Protein AF-A0A7J2U8N3-F1 (afdb_monomer)

Nearest PDB structures (foldseek):
  7kdx-assembly1_A  TM=7.88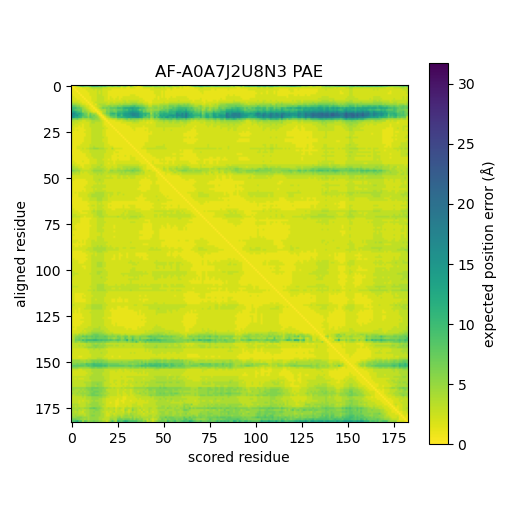9E-01  e=1.617E-10  Streptomyces tokunonensis
  7kdy-assembly1_A  TM=8.343E-01  e=7.606E-10  Streptomyces tokunonensis
  7kdx-assembly2_B  TM=8.092E-01  e=5.876E-10  Streptomyces tokunonensis
  4lda-assembly7_G  TM=7.563E-01  e=1.825E-04  Pseudomonas aeruginosa PAO1
  4lda-assembly8_H  TM=6.826E-01  e=5.831E-04  Pseudomonas aeruginosa PAO1

Foldseek 3Di:
DEEEEEEFAFPPPDDQDDDDPQLVQLLQQLLVVVPYHYAYHYCSLPPDDLVVLLVVCLVRLGQEYEYEDDPRCLVRSLVSLVSNCVSRVNHQYEYEYDPCLVVVVVSCVVRVSHFKYAHDRPSVLVNVVVVCSVVVNCVCVQVRARMWGDDPNDIDHHHHDDDDPDPVPTDDGNCVNDPVVRD

Sequence (183 aa):
MHVTLVNPPYPSGAPKSTYVPMGISYLTSYLESHGFDVDVIDFQALPFNEEYYIKRLTEKAPSIIGVTSTTLTYWPALRLVKIAKKTCPESLVVMGGPHVTVVDKEALTECPELDVVVRGEGEQTLLELAKLKAASSLGSLHEVPGITFKSDGEIIRNKDRPFIQNLDTLPFPAFDHLPLERY

Mean predicted aligned error: 2.96 Å

Radius of gyration: 15.21 Å; Cα contacts (8 Å, |Δi|>4): 334; chains: 1; bounding box: 42×38×38 Å

Solvent-accessible surface area (backbone atoms only — not comparable to full-atom values): 10155 Å² total; per-residue (Å²): 106,36,34,38,37,33,42,43,30,71,51,90,91,56,89,86,75,54,66,79,61,58,70,58,22,36,40,44,27,45,37,40,79,71,72,37,48,70,50,61,46,49,25,62,70,36,82,80,49,69,69,59,51,51,48,52,47,62,77,61,60,35,52,30,40,39,34,42,22,41,78,78,20,39,68,49,27,55,52,49,38,48,53,46,35,72,70,39,70,85,29,49,33,33,39,26,35,73,36,42,44,75,42,36,70,56,52,47,66,79,31,79,56,44,45,34,30,39,30,74,75,50,54,70,44,50,46,50,53,49,52,27,60,75,67,74,43,63,89,52,57,86,73,44,47,17,33,30,35,66,54,99,93,41,82,47,71,43,58,76,55,81,78,82,86,60,69,86,78,55,59,71,58,38,57,91,64,47,75,68,92,59,85

Secondary structure (DSSP, 8-state):
-EEEEEEPPPPTTSPP-----HHHHHHHHHHHTTT-EEEEEETTTS---HHHHHHHHHHH--SEEEEE--GGGHHHHHHHHHHHHHH-TTSEEEEESHHHHHSHHHHHHH-TT--EEE-S--HHHHHHHHHHHHTT-GGGGGG-TTEEEEETTEEEEPPPPPP-S-GGGSPPP-GGGS-GGG-

pLDDT: mean 95.74, std 4.75, range [71.44, 98.94]

Structure (mmCIF, N/CA/C/O backbone):
data_AF-A0A7J2U8N3-F1
#
_entry.id   AF-A0A7J2U8N3-F1
#
loop_
_atom_site.group_PDB
_atom_site.id
_atom_site.type_symbol
_atom_site.label_atom_id
_atom_site.label_alt_id
_atom_site.label_comp_id
_atom_site.label_asym_id
_atom_site.label_entity_id
_atom_site.label_seq_id
_atom_site.pdbx_PDB_ins_code
_atom_site.Cartn_x
_atom_site.Cartn_y
_atom_site.Cartn_z
_atom_site.occupancy
_atom_site.B_iso_or_equiv
_atom_site.auth_seq_id
_atom_site.auth_comp_id
_atom_site.auth_asym_id
_atom_site.auth_atom_id
_atom_site.pdbx_PDB_model_num
ATOM 1 N N . MET A 1 1 ? -14.430 1.490 -7.969 1.00 90.38 1 MET A N 1
ATOM 2 C CA . MET A 1 1 ? -13.457 2.233 -7.137 1.00 90.38 1 MET A CA 1
ATOM 3 C C . MET A 1 1 ? -12.073 1.834 -7.610 1.00 90.38 1 MET A C 1
ATOM 5 O O . MET A 1 1 ? -11.898 0.650 -7.870 1.00 90.38 1 MET A O 1
ATOM 9 N N . HIS A 1 2 ? -11.150 2.783 -7.766 1.00 98.00 2 HIS A N 1
ATOM 10 C CA . HIS A 1 2 ? -9.821 2.514 -8.320 1.00 98.00 2 HIS A CA 1
ATOM 11 C C . HIS A 1 2 ? -8.755 2.423 -7.214 1.00 98.00 2 HIS A C 1
ATOM 13 O O . HIS A 1 2 ? -8.789 3.219 -6.267 1.00 98.00 2 HIS A O 1
ATOM 19 N N . VAL A 1 3 ? -7.834 1.466 -7.331 1.00 98.69 3 VAL A N 1
ATOM 20 C CA . VAL A 1 3 ? -6.701 1.240 -6.421 1.00 98.69 3 VAL A CA 1
ATOM 21 C C . VAL A 1 3 ? -5.401 1.268 -7.221 1.00 98.69 3 VAL A C 1
ATOM 23 O O . VAL A 1 3 ? -5.262 0.529 -8.186 1.00 98.69 3 VAL A O 1
ATOM 26 N N . THR A 1 4 ? -4.425 2.062 -6.787 1.00 98.81 4 THR A N 1
ATOM 27 C CA . THR A 1 4 ? -3.082 2.063 -7.387 1.00 98.81 4 THR A CA 1
ATOM 28 C C . THR A 1 4 ? -2.095 1.413 -6.426 1.00 98.81 4 THR A C 1
ATOM 30 O O . THR A 1 4 ? -1.949 1.869 -5.290 1.00 98.81 4 THR A O 1
ATOM 33 N N . LEU A 1 5 ? -1.401 0.362 -6.866 1.00 98.75 5 LEU A N 1
ATOM 34 C CA . LEU A 1 5 ? -0.344 -0.308 -6.104 1.00 98.75 5 LEU A CA 1
ATOM 35 C C . LEU A 1 5 ? 1.036 0.057 -6.650 1.00 98.75 5 LEU A C 1
ATOM 37 O O . LEU A 1 5 ? 1.256 0.080 -7.857 1.00 98.75 5 LEU A O 1
ATOM 41 N N . VAL A 1 6 ? 1.987 0.345 -5.764 1.00 98.50 6 VAL A N 1
ATOM 42 C CA . VAL A 1 6 ? 3.274 0.938 -6.139 1.00 98.50 6 VAL A CA 1
ATOM 43 C C . VAL A 1 6 ? 4.434 0.135 -5.561 1.00 98.50 6 VAL A C 1
ATOM 45 O O . VAL A 1 6 ? 4.532 -0.049 -4.344 1.00 98.50 6 VAL A O 1
ATOM 48 N N . ASN A 1 7 ? 5.344 -0.297 -6.439 1.00 97.38 7 ASN A N 1
ATOM 49 C CA . ASN A 1 7 ? 6.651 -0.833 -6.067 1.00 97.38 7 ASN A CA 1
ATOM 50 C C . ASN A 1 7 ? 7.686 0.304 -6.091 1.00 97.38 7 ASN A C 1
ATOM 52 O O . ASN A 1 7 ? 7.924 0.871 -7.163 1.00 97.38 7 ASN A O 1
ATOM 56 N N . PRO A 1 8 ? 8.295 0.688 -4.955 1.00 96.75 8 PRO A N 1
ATOM 57 C CA . PRO A 1 8 ? 9.243 1.794 -4.932 1.00 96.75 8 PRO A CA 1
ATOM 58 C C . PRO A 1 8 ? 10.546 1.473 -5.671 1.00 96.75 8 PRO A C 1
ATOM 60 O O . PRO A 1 8 ? 10.970 0.314 -5.696 1.00 96.75 8 PRO A O 1
ATOM 63 N N . PRO A 1 9 ? 11.246 2.499 -6.190 1.00 95.25 9 PRO A N 1
ATOM 64 C CA . PRO A 1 9 ? 12.562 2.296 -6.768 1.00 95.25 9 PRO A CA 1
ATOM 65 C C . PRO A 1 9 ? 13.573 1.908 -5.691 1.00 95.25 9 PRO A C 1
ATOM 67 O O . PRO A 1 9 ? 13.469 2.312 -4.527 1.00 95.25 9 PRO A O 1
ATOM 70 N N . TYR A 1 10 ? 14.623 1.207 -6.109 1.00 92.81 10 TYR A N 1
ATOM 71 C CA . TYR A 1 10 ? 15.821 1.082 -5.290 1.00 92.81 10 TYR A CA 1
ATOM 72 C C . TYR A 1 10 ? 16.464 2.456 -5.038 1.00 92.81 10 TYR A C 1
ATOM 74 O O . TYR A 1 10 ? 16.422 3.331 -5.912 1.00 92.81 10 TYR A O 1
ATOM 82 N N . PRO A 1 11 ? 17.090 2.663 -3.865 1.00 89.75 11 PRO A N 1
ATOM 83 C CA . PRO A 1 11 ? 17.854 3.874 -3.612 1.00 89.75 11 PRO A CA 1
ATOM 84 C C . PRO A 1 11 ? 19.033 3.985 -4.590 1.00 89.75 11 PRO A C 1
ATOM 86 O O . PRO A 1 11 ? 19.550 2.988 -5.101 1.00 89.75 11 PRO A O 1
ATOM 89 N N . SER A 1 12 ? 19.462 5.220 -4.861 1.00 86.12 12 SER A N 1
ATOM 90 C CA . SER A 1 12 ? 20.567 5.482 -5.789 1.00 86.12 12 SER A CA 1
ATOM 91 C C . SER A 1 12 ? 21.839 4.744 -5.358 1.00 86.12 12 SER A C 1
ATOM 93 O O . SER A 1 12 ? 22.216 4.789 -4.189 1.00 86.12 12 SER A O 1
ATOM 95 N N . GLY A 1 13 ? 22.493 4.062 -6.300 1.00 82.50 13 GLY A N 1
ATOM 96 C CA . GLY A 1 13 ? 23.725 3.305 -6.053 1.00 82.50 13 GLY A CA 1
ATOM 97 C C . GLY A 1 13 ? 23.539 1.919 -5.425 1.00 82.50 13 GL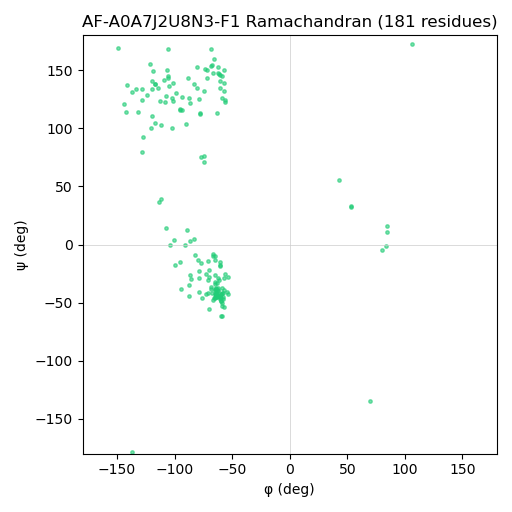Y A C 1
ATOM 98 O O . GLY A 1 13 ? 24.523 1.193 -5.306 1.00 82.50 13 GLY A O 1
ATOM 99 N N . ALA A 1 14 ? 22.318 1.514 -5.058 1.00 83.62 14 ALA A N 1
ATOM 100 C CA . ALA A 1 14 ? 22.073 0.149 -4.598 1.00 83.62 14 ALA A CA 1
ATOM 101 C C . ALA A 1 14 ? 22.150 -0.868 -5.755 1.00 83.62 14 ALA A C 1
ATOM 103 O O . ALA A 1 14 ? 21.818 -0.524 -6.898 1.00 83.62 14 ALA A O 1
ATOM 104 N N . PRO A 1 15 ? 22.547 -2.127 -5.477 1.00 77.00 15 PRO A N 1
ATOM 105 C CA . PRO A 1 15 ? 22.478 -3.203 -6.456 1.00 77.00 15 PRO A CA 1
ATOM 106 C C . PRO A 1 15 ? 21.048 -3.338 -6.975 1.00 77.00 15 PRO A C 1
ATOM 108 O O . PRO A 1 15 ? 20.109 -3.499 -6.196 1.00 77.00 15 PRO A O 1
ATOM 111 N N . LYS A 1 16 ? 20.885 -3.261 -8.295 1.00 76.38 16 LYS A N 1
ATOM 112 C CA . LYS A 1 16 ? 19.593 -3.490 -8.938 1.00 76.38 16 LYS A CA 1
ATOM 113 C C . LYS A 1 16 ? 19.449 -4.980 -9.193 1.00 76.38 16 LYS A C 1
ATOM 115 O O . LYS A 1 16 ? 20.272 -5.565 -9.891 1.00 76.38 16 LYS A O 1
ATOM 120 N N . SER A 1 17 ? 18.407 -5.573 -8.636 1.00 71.44 17 SER A N 1
ATOM 121 C CA . SER A 1 17 ? 17.971 -6.915 -8.989 1.00 71.44 17 SER A CA 1
ATOM 122 C C . SER A 1 17 ? 16.472 -6.833 -9.208 1.00 71.44 17 SER A C 1
ATOM 124 O O . SER A 1 17 ? 15.739 -6.462 -8.298 1.00 71.44 17 SER A O 1
ATOM 126 N N . THR A 1 18 ? 16.039 -7.057 -10.441 1.00 75.81 18 THR A N 1
ATOM 127 C CA . THR A 1 18 ? 14.640 -6.879 -10.816 1.00 75.81 18 THR A CA 1
ATOM 128 C C . THR A 1 18 ? 13.942 -8.212 -10.596 1.00 75.81 18 THR A C 1
ATOM 130 O O . THR A 1 18 ? 14.151 -9.156 -11.344 1.00 75.81 18 THR A O 1
ATOM 133 N N . TYR A 1 19 ? 13.167 -8.320 -9.519 1.00 85.44 19 TYR A N 1
ATOM 134 C CA . TYR A 1 19 ? 12.324 -9.487 -9.264 1.00 85.44 19 TYR A CA 1
ATOM 135 C C . TYR A 1 19 ? 10.876 -9.124 -9.525 1.00 85.44 19 TYR A C 1
ATOM 137 O O . TYR A 1 19 ? 10.452 -8.009 -9.218 1.00 85.44 19 TYR A O 1
ATOM 145 N N . VAL A 1 20 ? 10.111 -10.081 -10.045 1.00 90.94 20 VAL A N 1
ATOM 146 C CA . VAL A 1 20 ? 8.660 -9.937 -10.164 1.00 90.94 20 VAL A CA 1
ATOM 147 C C . VAL A 1 20 ? 8.098 -9.636 -8.766 1.00 90.94 20 VAL A C 1
ATOM 149 O O . VAL A 1 20 ? 8.335 -10.428 -7.845 1.00 90.94 20 VAL A O 1
ATOM 152 N N . PRO A 1 21 ? 7.381 -8.513 -8.554 1.00 93.25 21 PRO A N 1
ATOM 153 C CA . PRO A 1 21 ? 6.845 -8.152 -7.247 1.00 93.25 21 PRO A CA 1
ATOM 154 C C . PRO A 1 21 ? 5.637 -9.033 -6.903 1.00 93.25 21 PRO A C 1
ATOM 156 O O . PRO A 1 21 ? 4.488 -8.595 -6.953 1.00 93.25 21 PRO A O 1
ATOM 159 N N . MET A 1 22 ? 5.903 -10.287 -6.524 1.00 95.25 22 MET A N 1
ATOM 160 C CA . MET A 1 22 ? 4.878 -11.314 -6.313 1.00 95.25 22 MET A CA 1
ATOM 161 C C . MET A 1 22 ? 3.788 -10.865 -5.337 1.00 95.25 22 MET A C 1
ATOM 163 O O . MET A 1 22 ? 2.606 -11.036 -5.624 1.00 95.25 22 MET A O 1
ATOM 167 N N . GLY A 1 23 ? 4.166 -10.213 -4.233 1.00 95.56 23 GLY A N 1
ATOM 168 C CA . GLY A 1 23 ? 3.198 -9.675 -3.275 1.00 95.56 23 GLY A CA 1
ATOM 169 C C . GLY A 1 23 ? 2.219 -8.690 -3.918 1.00 95.56 23 GLY A C 1
ATOM 170 O O . GLY A 1 23 ? 1.019 -8.819 -3.729 1.00 95.56 23 GLY A O 1
ATOM 171 N N . ILE A 1 24 ? 2.699 -7.761 -4.754 1.00 96.94 24 ILE A N 1
ATOM 172 C CA . ILE A 1 24 ? 1.811 -6.836 -5.476 1.00 96.94 24 ILE A CA 1
ATOM 173 C C . ILE A 1 24 ? 0.919 -7.605 -6.451 1.00 96.94 24 ILE A C 1
ATOM 175 O O . ILE A 1 24 ? -0.276 -7.352 -6.486 1.00 96.94 24 ILE A O 1
ATOM 179 N N . SER A 1 25 ? 1.459 -8.572 -7.196 1.00 97.06 25 SER A N 1
ATOM 180 C CA . SER A 1 25 ? 0.662 -9.334 -8.168 1.00 97.06 25 SER A CA 1
ATOM 181 C C . SER A 1 25 ? -0.465 -10.163 -7.529 1.00 97.06 25 SER A C 1
ATOM 183 O O . SER A 1 25 ? -1.544 -10.288 -8.118 1.00 97.06 25 SER A O 1
ATOM 185 N N . TYR A 1 26 ? -0.261 -10.683 -6.312 1.00 98.12 26 TYR A N 1
ATOM 186 C CA . TYR A 1 26 ? -1.319 -11.338 -5.537 1.00 98.12 26 TYR A CA 1
ATOM 187 C C . TYR A 1 26 ? -2.327 -10.332 -4.982 1.00 98.12 26 TYR A C 1
ATOM 189 O O . TYR A 1 26 ? -3.526 -10.560 -5.096 1.00 98.12 26 TYR A O 1
ATOM 197 N N . LEU A 1 27 ? -1.879 -9.185 -4.460 1.00 98.38 27 LEU A N 1
ATOM 198 C CA . LEU A 1 27 ? -2.793 -8.126 -4.021 1.00 98.38 27 LEU A CA 1
ATOM 199 C C . LEU A 1 27 ? -3.679 -7.621 -5.168 1.00 98.38 27 LEU A C 1
ATOM 201 O O . LEU A 1 27 ? -4.879 -7.444 -4.966 1.00 98.38 27 LEU A O 1
ATOM 205 N N . THR A 1 28 ? -3.108 -7.428 -6.359 1.00 98.50 28 THR A N 1
ATOM 206 C CA . THR A 1 28 ? -3.831 -7.014 -7.568 1.00 98.50 28 THR A CA 1
ATOM 207 C C . THR A 1 28 ? -4.914 -8.026 -7.923 1.00 98.50 28 THR A C 1
ATOM 209 O O . THR A 1 28 ? -6.095 -7.697 -7.851 1.00 98.50 28 THR A O 1
ATOM 212 N N . SER A 1 29 ? -4.534 -9.277 -8.201 1.00 98.00 29 SER A N 1
ATOM 213 C CA . SER A 1 29 ? -5.489 -10.331 -8.577 1.00 98.00 29 SER A CA 1
ATOM 214 C C . SER A 1 29 ? -6.549 -10.577 -7.496 1.00 98.00 29 SER A C 1
ATOM 216 O O . SER A 1 29 ? -7.726 -10.785 -7.801 1.00 98.00 29 SER A O 1
ATOM 218 N N . TYR A 1 30 ? -6.171 -10.503 -6.215 1.00 98.38 30 TYR A N 1
ATOM 219 C CA . TYR A 1 30 ? -7.106 -10.658 -5.106 1.00 98.38 30 TYR A CA 1
ATOM 220 C C . TYR A 1 30 ? -8.137 -9.527 -5.068 1.00 98.38 30 TYR A C 1
ATOM 222 O O . TYR A 1 30 ? -9.331 -9.800 -4.957 1.00 98.38 30 TYR A O 1
ATOM 230 N N . LEU A 1 31 ? -7.726 -8.268 -5.221 1.00 98.50 31 LEU A N 1
ATOM 231 C CA . LEU A 1 31 ? -8.649 -7.132 -5.289 1.00 98.50 31 LEU A CA 1
ATOM 232 C C . LEU A 1 31 ? -9.552 -7.185 -6.532 1.00 98.50 31 LEU A C 1
ATOM 234 O O . LEU A 1 31 ? -10.759 -6.958 -6.420 1.00 98.50 31 LEU A O 1
ATOM 238 N N . GLU A 1 32 ? -9.000 -7.536 -7.692 1.00 98.12 32 GLU A N 1
ATOM 239 C CA . GLU A 1 32 ? -9.747 -7.651 -8.951 1.00 98.12 32 GLU A CA 1
ATOM 240 C C . GLU A 1 32 ? -10.797 -8.760 -8.903 1.00 98.12 32 GLU A C 1
ATOM 242 O O . GLU A 1 32 ? -11.944 -8.545 -9.298 1.00 98.12 32 GLU A O 1
ATOM 247 N N . SER A 1 33 ? -10.461 -9.913 -8.312 1.00 97.81 33 SER A N 1
ATOM 248 C CA . SER A 1 33 ? -11.424 -11.002 -8.086 1.00 97.81 33 SER A CA 1
ATOM 249 C C . SER A 1 33 ? -12.605 -10.595 -7.187 1.00 97.81 33 SER A C 1
ATOM 251 O O . SER A 1 33 ? -13.638 -11.263 -7.179 1.00 97.81 33 SER A O 1
ATOM 253 N N . HIS A 1 34 ? -12.485 -9.468 -6.475 1.00 97.94 34 HIS A N 1
ATOM 254 C CA . HIS A 1 34 ? -13.533 -8.866 -5.651 1.00 97.94 34 HIS A CA 1
ATOM 255 C C . HIS A 1 34 ? -14.131 -7.580 -6.253 1.00 97.94 34 HIS A C 1
ATOM 257 O O . HIS A 1 34 ? -14.843 -6.852 -5.558 1.00 97.94 34 HIS A O 1
ATOM 263 N N . GLY A 1 35 ? -13.885 -7.305 -7.539 1.00 97.69 35 GLY A N 1
ATOM 264 C CA . GLY A 1 35 ? -14.543 -6.237 -8.297 1.00 97.69 35 GLY A CA 1
ATOM 265 C C . GLY A 1 35 ? -13.925 -4.844 -8.153 1.00 97.69 35 GLY A C 1
ATOM 266 O O . GLY A 1 35 ? -14.577 -3.855 -8.499 1.00 97.69 35 GLY A O 1
ATOM 267 N N . PHE A 1 36 ? -12.697 -4.735 -7.641 1.00 98.25 36 PHE A N 1
ATOM 268 C CA . PHE A 1 36 ? -11.946 -3.478 -7.648 1.00 98.25 36 PHE A CA 1
ATOM 269 C C . PHE A 1 36 ? -11.142 -3.334 -8.943 1.00 98.25 36 PHE A C 1
ATOM 271 O O . PHE A 1 36 ? -10.613 -4.312 -9.455 1.00 98.25 36 PHE A O 1
ATOM 278 N N . ASP A 1 37 ? -11.049 -2.109 -9.460 1.00 98.00 37 ASP A N 1
ATOM 279 C CA . ASP A 1 37 ? -10.175 -1.780 -10.590 1.00 98.00 37 ASP A CA 1
ATOM 280 C C . ASP A 1 37 ? -8.792 -1.416 -10.042 1.00 98.00 37 ASP A C 1
ATOM 282 O O . ASP A 1 37 ? -8.698 -0.556 -9.158 1.00 98.00 37 ASP A O 1
ATOM 286 N N . VAL A 1 38 ? -7.743 -2.082 -10.527 1.00 98.50 38 VAL A N 1
ATOM 287 C CA . VAL A 1 38 ? -6.393 -1.975 -9.969 1.00 98.50 38 VAL A CA 1
ATOM 288 C C . VAL A 1 38 ? -5.381 -1.647 -11.060 1.00 98.50 38 VAL A C 1
ATOM 290 O O . VAL A 1 38 ? -5.348 -2.279 -12.112 1.00 98.50 38 VAL A O 1
ATOM 293 N N . ASP A 1 39 ? -4.497 -0.682 -10.807 1.00 97.81 39 ASP A N 1
ATOM 294 C CA . ASP A 1 39 ? -3.288 -0.501 -11.608 1.00 97.81 39 ASP A CA 1
ATOM 295 C C . ASP A 1 39 ? -2.012 -0.606 -10.767 1.00 97.81 39 ASP A C 1
ATOM 297 O O . ASP A 1 39 ? -2.013 -0.430 -9.547 1.00 97.81 39 ASP A O 1
ATOM 301 N N . VAL A 1 40 ? -0.912 -0.959 -11.434 1.00 98.06 40 VAL A N 1
ATOM 302 C CA . VAL A 1 40 ? 0.393 -1.164 -10.802 1.00 98.06 40 VAL A CA 1
ATOM 303 C C . VAL A 1 40 ? 1.404 -0.193 -11.396 1.00 98.06 40 VAL A C 1
ATOM 305 O O . VAL A 1 40 ? 1.509 -0.043 -12.613 1.00 98.06 40 VAL A O 1
ATOM 308 N N . ILE A 1 41 ? 2.178 0.453 -10.527 1.00 97.44 41 ILE A N 1
ATOM 309 C CA . ILE A 1 41 ? 3.329 1.275 -10.897 1.00 97.44 41 ILE A CA 1
ATOM 310 C C . ILE A 1 41 ? 4.576 0.633 -10.293 1.00 97.44 41 ILE A C 1
ATOM 312 O O . ILE A 1 41 ? 4.820 0.736 -9.091 1.00 97.44 41 ILE A O 1
ATOM 316 N N . ASP A 1 42 ? 5.377 -0.029 -11.128 1.00 95.88 42 ASP A N 1
ATOM 317 C CA . ASP A 1 42 ? 6.605 -0.691 -10.685 1.00 95.88 42 ASP A CA 1
ATOM 318 C C . ASP A 1 42 ? 7.858 0.124 -11.035 1.00 95.88 42 ASP A C 1
ATOM 320 O O . ASP A 1 42 ? 8.349 0.074 -12.161 1.00 95.88 42 ASP A O 1
ATOM 324 N N . PHE A 1 43 ? 8.415 0.850 -10.061 1.00 95.19 43 PHE A N 1
ATOM 325 C CA . PHE A 1 43 ? 9.656 1.616 -10.234 1.00 95.19 43 PHE A CA 1
ATOM 326 C C . PHE A 1 43 ? 10.947 0.795 -10.063 1.00 95.19 43 PHE A C 1
ATOM 328 O O . PHE A 1 43 ? 12.043 1.361 -10.092 1.00 95.19 43 PHE A O 1
ATOM 335 N N . GLN A 1 44 ? 10.857 -0.523 -9.876 1.00 92.44 44 GLN A N 1
ATOM 336 C CA . GLN A 1 44 ? 12.004 -1.422 -10.044 1.00 92.44 44 GLN A CA 1
ATOM 337 C C . GLN A 1 44 ? 12.133 -1.871 -11.502 1.00 92.44 44 GLN A C 1
ATOM 339 O O . GLN A 1 44 ? 13.251 -1.957 -12.008 1.00 92.44 44 GLN A O 1
ATOM 344 N N . ALA A 1 45 ? 11.010 -2.061 -12.200 1.00 91.38 45 ALA A N 1
ATOM 345 C CA . ALA A 1 45 ? 10.988 -2.342 -13.637 1.00 91.38 45 ALA A CA 1
ATOM 346 C C . ALA A 1 45 ? 11.024 -1.068 -14.511 1.00 91.38 45 ALA A C 1
ATOM 348 O O . ALA A 1 45 ? 11.544 -1.067 -15.633 1.00 91.38 45 ALA A O 1
ATOM 349 N N . LEU A 1 46 ? 10.480 0.047 -14.020 1.00 88.81 46 LEU A N 1
ATOM 350 C CA . LEU A 1 46 ? 10.475 1.345 -14.697 1.00 88.81 46 LEU A CA 1
ATOM 351 C C . LEU A 1 46 ? 11.485 2.302 -14.048 1.00 88.81 46 LEU A C 1
ATOM 353 O O . LEU A 1 46 ? 11.615 2.319 -12.826 1.00 88.81 46 LEU A O 1
ATOM 357 N N . PRO A 1 47 ? 12.182 3.158 -14.819 1.00 87.06 47 PRO A N 1
ATOM 358 C CA . PRO A 1 47 ? 12.982 4.218 -14.220 1.00 87.06 47 PRO A CA 1
ATOM 359 C C . PRO A 1 47 ? 12.079 5.148 -13.404 1.00 87.06 47 PRO A C 1
ATOM 361 O O . PRO A 1 47 ? 11.019 5.566 -13.874 1.00 87.06 47 PRO A O 1
ATOM 364 N N . PHE A 1 48 ? 12.511 5.492 -12.190 1.00 92.19 48 PHE A N 1
ATOM 365 C CA . PHE A 1 48 ? 11.768 6.432 -11.360 1.00 92.19 48 PHE A CA 1
ATOM 366 C C . PHE A 1 48 ? 11.605 7.779 -12.073 1.00 92.19 48 PHE A C 1
ATOM 368 O O . PHE A 1 48 ? 12.586 8.404 -12.479 1.00 92.19 48 PHE A O 1
ATOM 375 N N . ASN A 1 49 ? 10.357 8.227 -12.179 1.00 95.31 49 ASN A N 1
ATOM 376 C CA . ASN A 1 49 ? 9.984 9.519 -12.728 1.00 95.31 49 ASN A CA 1
ATOM 377 C C . ASN A 1 49 ? 8.813 10.078 -11.903 1.00 95.31 49 ASN A C 1
ATOM 379 O O . ASN A 1 49 ? 7.717 9.516 -11.894 1.00 95.31 49 ASN A O 1
ATOM 383 N N . GLU A 1 50 ? 9.068 11.176 -11.191 1.00 97.19 50 GLU A N 1
ATOM 384 C CA . GLU A 1 50 ? 8.083 11.820 -10.316 1.00 97.19 50 GLU A CA 1
ATOM 385 C C . GLU A 1 50 ? 6.920 12.436 -11.103 1.00 97.19 50 GLU A C 1
ATOM 387 O O . GLU A 1 50 ? 5.767 12.257 -10.718 1.00 97.19 50 GLU A O 1
ATOM 392 N N . GLU A 1 51 ? 7.193 13.094 -12.232 1.00 97.94 51 GLU A N 1
ATOM 393 C CA . GLU A 1 51 ? 6.153 13.679 -13.089 1.00 97.94 51 GLU A CA 1
ATOM 394 C C . GLU A 1 51 ? 5.225 12.599 -13.647 1.00 97.94 51 GLU A C 1
ATOM 396 O O . GLU A 1 51 ? 4.007 12.769 -13.668 1.00 97.94 51 GLU A O 1
ATOM 401 N N . TYR A 1 52 ? 5.792 11.455 -14.043 1.00 97.56 52 TYR A N 1
ATOM 402 C CA . TYR A 1 52 ? 5.016 10.289 -14.453 1.00 97.56 52 TYR A CA 1
ATOM 403 C C . TYR A 1 52 ? 4.126 9.789 -13.312 1.00 97.56 52 TYR A C 1
ATOM 405 O O . TYR A 1 52 ? 2.938 9.569 -13.531 1.00 97.56 52 TYR A O 1
ATOM 413 N N . TYR A 1 53 ? 4.665 9.653 -12.096 1.00 98.50 53 TYR A N 1
ATOM 414 C CA . TYR A 1 53 ? 3.889 9.214 -10.935 1.00 98.50 53 TYR A CA 1
ATOM 415 C C . TYR A 1 53 ? 2.701 10.144 -10.656 1.00 98.50 53 TYR A C 1
ATOM 417 O O . TYR A 1 53 ? 1.563 9.687 -10.580 1.00 98.50 53 TYR A O 1
ATOM 425 N N . ILE A 1 54 ? 2.951 11.456 -10.592 1.00 98.75 54 ILE A N 1
ATOM 426 C CA . ILE A 1 54 ? 1.922 12.482 -10.369 1.00 98.75 54 ILE A CA 1
ATOM 427 C C . ILE A 1 54 ? 0.868 12.434 -11.474 1.00 98.75 54 ILE A C 1
ATOM 429 O O . ILE A 1 54 ? -0.330 12.446 -11.187 1.00 98.75 54 ILE A O 1
ATOM 433 N N . LYS A 1 55 ? 1.298 12.346 -12.737 1.00 98.38 55 LYS A N 1
ATOM 434 C CA . LYS A 1 55 ? 0.394 12.265 -13.885 1.00 98.38 55 LYS A CA 1
ATOM 435 C C . LYS A 1 55 ? -0.517 11.043 -13.783 1.00 98.38 55 LYS A C 1
ATOM 437 O O . LYS A 1 55 ? -1.728 11.191 -13.908 1.00 98.38 55 LYS A O 1
ATOM 442 N N . ARG A 1 56 ? 0.043 9.862 -13.504 1.00 98.06 56 ARG A N 1
ATOM 443 C CA . ARG A 1 56 ? -0.719 8.613 -13.353 1.00 98.06 56 ARG A CA 1
ATOM 444 C C . ARG A 1 56 ? -1.750 8.703 -12.237 1.00 98.06 56 ARG A C 1
ATOM 446 O O . ARG A 1 56 ? -2.913 8.398 -12.474 1.00 98.06 56 ARG A O 1
ATOM 453 N N . LEU A 1 57 ? -1.346 9.181 -11.062 1.00 98.62 57 LEU A N 1
ATOM 454 C CA . LEU A 1 57 ? -2.257 9.371 -9.933 1.00 98.62 57 LEU A CA 1
ATOM 455 C C . LEU A 1 57 ? -3.364 10.385 -10.250 1.00 98.62 57 LEU A C 1
ATOM 457 O O . LEU A 1 57 ? -4.517 10.156 -9.903 1.00 98.62 57 LEU A O 1
ATOM 461 N N . THR A 1 58 ? -3.041 11.468 -10.959 1.00 98.31 58 THR A N 1
ATOM 462 C CA . THR A 1 58 ? -4.024 12.482 -11.372 1.00 98.31 58 THR A CA 1
ATOM 463 C C . THR A 1 58 ? -5.038 11.919 -12.371 1.00 98.31 58 THR A C 1
ATOM 465 O O . THR A 1 58 ? -6.236 12.131 -12.214 1.00 98.31 58 THR A O 1
ATOM 468 N N . GLU A 1 59 ? -4.572 11.187 -13.387 1.00 98.00 59 GLU A N 1
ATOM 469 C CA . GLU A 1 59 ? -5.426 10.575 -14.416 1.00 98.00 59 GLU A CA 1
ATOM 470 C C . GLU A 1 59 ? -6.347 9.497 -13.840 1.00 98.00 59 GLU A C 1
ATOM 472 O O . GLU A 1 59 ? -7.495 9.366 -14.263 1.00 98.00 59 GLU A O 1
ATOM 477 N N . LYS A 1 60 ? -5.833 8.706 -12.896 1.00 97.88 60 LYS A N 1
ATOM 478 C CA . LYS A 1 60 ? -6.549 7.579 -12.298 1.00 97.88 60 LYS A CA 1
ATOM 479 C C . LYS A 1 60 ? -7.416 7.960 -11.104 1.00 97.88 60 LYS A C 1
ATOM 481 O O . LYS A 1 60 ? -8.388 7.259 -10.834 1.00 97.88 60 LYS A O 1
ATOM 486 N N . ALA A 1 61 ? -7.064 9.035 -10.398 1.00 97.81 61 ALA A N 1
ATOM 487 C CA . ALA A 1 61 ? -7.712 9.489 -9.169 1.00 97.81 61 ALA A CA 1
ATOM 488 C C . ALA A 1 61 ? -8.046 8.325 -8.199 1.00 97.81 61 ALA A C 1
ATOM 490 O O . ALA A 1 61 ? -9.212 8.135 -7.833 1.00 97.81 61 ALA A O 1
ATOM 491 N N . PRO A 1 62 ? -7.052 7.499 -7.807 1.00 98.56 62 PRO A N 1
ATOM 492 C CA . PRO A 1 62 ? -7.288 6.311 -6.993 1.00 98.56 62 PRO A CA 1
ATOM 493 C C . PRO A 1 62 ? -7.916 6.663 -5.647 1.00 98.56 62 PRO A C 1
ATOM 495 O O . PRO A 1 62 ? -7.521 7.613 -4.979 1.00 98.56 62 PRO A O 1
ATOM 498 N N . SER A 1 63 ? -8.859 5.851 -5.181 1.00 98.25 63 SER A N 1
ATOM 499 C CA . SER A 1 63 ? -9.403 5.991 -3.825 1.00 98.25 63 SER A CA 1
ATOM 500 C C . SER A 1 63 ? -8.471 5.397 -2.767 1.00 98.25 63 SER A C 1
ATOM 502 O O . SER A 1 63 ? -8.543 5.795 -1.603 1.00 98.25 63 SER A O 1
ATOM 504 N N . ILE A 1 64 ? -7.602 4.462 -3.170 1.00 98.81 64 ILE A N 1
ATOM 505 C CA . ILE A 1 64 ? -6.553 3.862 -2.340 1.00 98.81 64 ILE A CA 1
ATOM 506 C C . ILE A 1 64 ? -5.241 3.848 -3.113 1.00 98.81 64 ILE A C 1
ATOM 508 O O . ILE A 1 64 ? -5.206 3.421 -4.265 1.00 98.81 64 ILE A O 1
ATOM 512 N N . ILE A 1 65 ? -4.164 4.264 -2.452 1.00 98.94 65 ILE A N 1
ATOM 513 C CA . ILE A 1 65 ? -2.802 4.165 -2.976 1.00 98.94 65 ILE A CA 1
ATOM 514 C C . ILE A 1 65 ? -2.004 3.286 -2.018 1.00 98.94 65 ILE A C 1
ATOM 516 O O . ILE A 1 65 ? -1.759 3.680 -0.880 1.00 98.94 65 ILE A O 1
ATOM 520 N N . GLY A 1 66 ? -1.632 2.088 -2.464 1.00 98.81 66 GLY A N 1
ATOM 521 C CA . GLY A 1 66 ? -0.855 1.124 -1.689 1.00 98.81 66 GLY A CA 1
ATOM 522 C C . GLY A 1 66 ? 0.612 1.133 -2.103 1.00 98.81 66 GLY A C 1
ATOM 523 O O . GLY A 1 66 ? 0.919 0.889 -3.263 1.00 98.81 66 GLY A O 1
ATOM 524 N N . VAL A 1 67 ? 1.532 1.370 -1.173 1.00 98.81 67 VAL A N 1
ATOM 525 C CA . VAL A 1 67 ? 2.980 1.342 -1.432 1.00 98.81 67 VAL A CA 1
ATOM 526 C C . VAL A 1 67 ? 3.600 0.164 -0.683 1.00 98.81 67 VAL A C 1
ATOM 528 O O . VAL A 1 67 ? 3.450 0.057 0.533 1.00 98.81 67 VAL A O 1
ATOM 531 N N . THR A 1 68 ? 4.298 -0.738 -1.375 1.00 98.38 68 THR A N 1
ATOM 532 C CA . THR A 1 68 ? 5.052 -1.805 -0.688 1.00 98.38 68 THR A CA 1
ATOM 533 C C . THR A 1 68 ? 6.395 -1.288 -0.178 1.00 98.38 68 THR A C 1
ATOM 535 O O . THR A 1 68 ? 6.970 -0.357 -0.737 1.00 98.38 68 THR A O 1
ATOM 538 N N . SER A 1 69 ? 6.924 -1.888 0.884 1.00 97.12 69 SER A N 1
ATOM 539 C CA . SER A 1 69 ? 8.163 -1.458 1.516 1.00 97.12 69 SER A CA 1
ATOM 540 C C . SER A 1 69 ? 8.986 -2.631 2.043 1.00 97.12 69 SER A C 1
ATOM 542 O O . SER A 1 69 ? 8.568 -3.401 2.913 1.00 97.12 69 SER A O 1
ATOM 544 N N . THR A 1 70 ? 10.207 -2.732 1.523 1.00 95.75 70 THR A N 1
ATOM 545 C CA . THR A 1 70 ? 11.301 -3.536 2.073 1.00 95.75 70 THR A CA 1
ATOM 546 C C . THR A 1 70 ? 12.323 -2.612 2.730 1.00 95.75 70 THR A C 1
ATOM 548 O O . THR A 1 70 ? 12.300 -1.401 2.517 1.00 95.75 70 THR A O 1
ATOM 551 N N . THR A 1 71 ? 13.268 -3.166 3.491 1.00 95.75 71 THR A N 1
ATOM 552 C CA . THR A 1 71 ? 14.264 -2.356 4.211 1.00 95.75 71 THR A CA 1
ATOM 553 C C . THR A 1 71 ? 15.069 -1.439 3.293 1.00 95.75 71 THR A C 1
ATOM 555 O O . THR A 1 71 ? 15.308 -0.287 3.641 1.00 95.75 71 THR A O 1
ATOM 558 N N . LEU A 1 72 ? 15.441 -1.902 2.095 1.00 94.62 72 LEU A N 1
ATOM 559 C CA . LEU A 1 72 ? 16.176 -1.072 1.135 1.00 94.62 72 LEU A CA 1
ATOM 560 C C . LEU A 1 72 ? 15.313 0.040 0.531 1.00 94.62 72 LEU A C 1
ATOM 562 O O . LEU A 1 72 ? 15.833 1.096 0.176 1.00 94.62 72 LEU A O 1
ATOM 566 N N . THR A 1 73 ? 14.008 -0.188 0.395 1.00 95.69 73 THR A N 1
ATOM 567 C CA . THR A 1 73 ? 13.097 0.715 -0.314 1.00 95.69 73 THR A CA 1
ATOM 568 C C . THR A 1 73 ? 12.281 1.608 0.615 1.00 95.69 73 THR A C 1
ATOM 570 O O . THR A 1 73 ? 11.467 2.382 0.120 1.00 95.69 73 THR A O 1
ATOM 573 N N . TYR A 1 74 ? 12.504 1.552 1.931 1.00 98.06 74 TYR A N 1
ATOM 574 C CA . TYR A 1 74 ? 11.716 2.288 2.921 1.00 98.06 74 TYR A CA 1
ATOM 575 C C . TYR A 1 74 ? 11.715 3.806 2.687 1.00 98.06 74 TYR A C 1
ATOM 577 O O . TYR A 1 74 ? 10.656 4.401 2.501 1.00 98.06 74 TYR A O 1
ATOM 585 N N . TRP A 1 75 ? 12.887 4.440 2.581 1.00 97.25 75 TRP A N 1
ATOM 586 C CA . TRP A 1 75 ? 12.967 5.884 2.322 1.00 97.25 75 TRP A CA 1
ATOM 587 C C . TRP A 1 75 ? 12.365 6.295 0.964 1.00 97.25 75 TRP A C 1
ATOM 589 O O . TRP A 1 75 ? 11.574 7.245 0.932 1.00 97.25 75 TRP A O 1
ATOM 599 N N . PRO A 1 76 ? 12.653 5.593 -0.155 1.00 97.25 76 PRO A N 1
ATOM 600 C CA . PRO A 1 76 ? 11.913 5.786 -1.402 1.00 97.25 76 PRO A CA 1
ATOM 601 C C . PRO A 1 76 ? 10.390 5.632 -1.260 1.00 97.25 76 PRO A C 1
ATOM 603 O O . PRO A 1 76 ? 9.650 6.436 -1.826 1.00 97.25 76 PRO A O 1
ATOM 606 N N . ALA A 1 77 ? 9.912 4.651 -0.489 1.00 98.38 77 ALA A N 1
ATOM 607 C CA . ALA A 1 77 ? 8.488 4.419 -0.254 1.00 98.38 77 ALA A CA 1
ATOM 608 C C . ALA A 1 77 ? 7.835 5.598 0.482 1.00 98.38 77 ALA A C 1
ATOM 610 O O . ALA A 1 77 ? 6.788 6.079 0.053 1.00 98.38 77 ALA A O 1
ATOM 611 N N . LEU A 1 78 ? 8.472 6.129 1.534 1.00 98.50 78 LEU A N 1
ATOM 612 C CA . LEU A 1 78 ? 7.967 7.312 2.243 1.00 98.50 78 LEU A CA 1
ATOM 613 C C . LEU A 1 78 ? 7.910 8.542 1.327 1.00 98.50 78 LEU A C 1
ATOM 615 O O . LEU A 1 78 ? 6.962 9.324 1.392 1.00 98.50 78 LEU A O 1
ATOM 619 N N . ARG A 1 79 ? 8.885 8.708 0.422 1.00 98.44 79 ARG A N 1
ATOM 620 C CA . ARG A 1 79 ? 8.835 9.774 -0.591 1.00 98.44 79 ARG A CA 1
ATOM 621 C C . ARG A 1 79 ? 7.619 9.618 -1.511 1.00 98.44 79 ARG A C 1
ATOM 623 O O . ARG A 1 79 ? 6.934 10.605 -1.772 1.00 98.44 79 ARG A O 1
ATOM 630 N N . LEU A 1 80 ? 7.334 8.402 -1.977 1.00 98.69 80 LEU A N 1
ATOM 631 C CA . LEU A 1 80 ? 6.162 8.120 -2.812 1.00 98.69 80 LEU A CA 1
ATOM 632 C C . LEU A 1 80 ? 4.845 8.370 -2.073 1.00 98.69 80 LEU A C 1
ATOM 634 O O . LEU A 1 80 ? 3.924 8.917 -2.671 1.00 98.69 80 LEU A O 1
ATOM 638 N N . VAL A 1 81 ? 4.763 8.041 -0.782 1.00 98.75 81 VAL A N 1
ATOM 639 C CA . VAL A 1 81 ? 3.592 8.344 0.060 1.00 98.75 81 VAL A CA 1
ATOM 640 C C . VAL A 1 81 ? 3.339 9.848 0.154 1.00 98.75 81 VAL A C 1
ATOM 642 O O . VAL A 1 81 ? 2.210 10.293 -0.051 1.00 98.75 81 VAL A O 1
ATOM 645 N N . LYS A 1 82 ? 4.386 10.653 0.372 1.00 98.75 82 LYS A N 1
ATOM 646 C CA . LYS A 1 82 ? 4.270 12.122 0.419 1.00 98.75 82 LYS A CA 1
ATOM 647 C C . LYS A 1 82 ? 3.754 12.701 -0.896 1.00 98.75 82 LYS A C 1
ATOM 649 O O . LYS A 1 82 ? 2.853 13.538 -0.897 1.00 98.75 82 LYS A O 1
ATOM 654 N N . ILE A 1 83 ? 4.296 12.232 -2.023 1.00 98.75 83 ILE A N 1
ATOM 655 C CA . ILE A 1 83 ? 3.843 12.653 -3.357 1.00 98.75 83 ILE A CA 1
ATOM 656 C C . ILE A 1 83 ? 2.390 12.218 -3.590 1.00 98.75 83 ILE A C 1
ATOM 658 O O . ILE A 1 83 ? 1.582 13.020 -4.059 1.00 98.75 83 ILE A O 1
ATOM 662 N N . ALA A 1 84 ? 2.045 10.983 -3.218 1.00 98.75 84 ALA A N 1
ATOM 663 C CA . ALA A 1 84 ? 0.702 10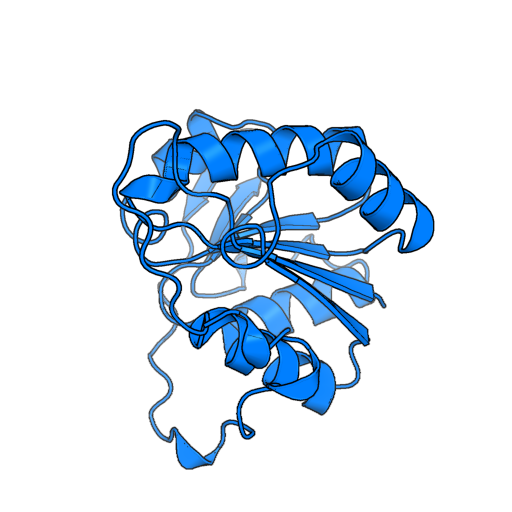.432 -3.361 1.00 98.75 84 ALA A CA 1
ATOM 664 C C . ALA A 1 84 ? -0.341 11.262 -2.614 1.00 98.75 84 ALA A C 1
ATOM 666 O O . ALA A 1 84 ? -1.297 11.725 -3.228 1.00 98.75 84 ALA A O 1
ATOM 667 N N . LYS A 1 85 ? -0.120 11.526 -1.321 1.00 98.31 85 LYS A N 1
ATOM 668 C CA . LYS A 1 85 ? -1.055 12.295 -0.491 1.00 98.31 85 LYS A CA 1
ATOM 669 C C . LYS A 1 85 ? -1.204 13.740 -0.957 1.00 98.31 85 LYS A C 1
ATOM 671 O O . LYS A 1 85 ? -2.304 14.276 -0.946 1.00 98.31 85 LYS A O 1
ATOM 676 N N . LYS A 1 86 ? -0.118 14.367 -1.420 1.00 98.50 86 LYS A N 1
ATOM 677 C CA . LYS A 1 86 ? -0.179 15.713 -2.008 1.00 98.50 86 LYS A CA 1
ATOM 678 C C . LYS A 1 86 ? -0.986 15.740 -3.312 1.00 98.50 86 LYS A C 1
ATOM 680 O O . LYS A 1 86 ? -1.685 16.715 -3.568 1.00 98.50 86 LYS A O 1
ATOM 685 N N . THR A 1 87 ? -0.859 14.703 -4.138 1.00 98.69 87 THR A N 1
ATOM 686 C CA . THR A 1 87 ? -1.510 14.621 -5.457 1.00 98.69 87 THR A CA 1
ATOM 687 C C . THR A 1 87 ? -2.984 14.239 -5.337 1.00 98.69 87 THR A C 1
ATOM 689 O O . THR A 1 87 ? -3.831 14.811 -6.018 1.00 98.69 87 THR A O 1
ATOM 692 N N . CYS A 1 88 ? -3.299 13.300 -4.446 1.00 98.38 88 CYS A N 1
ATOM 693 C CA . CYS A 1 88 ? -4.643 12.795 -4.207 1.00 98.38 88 CYS A CA 1
ATOM 694 C C . CYS A 1 88 ? -4.955 12.856 -2.696 1.00 98.38 88 CYS A C 1
ATOM 696 O O . CYS A 1 88 ? -4.857 11.842 -2.002 1.00 98.38 88 CYS A O 1
ATOM 698 N N . PRO A 1 89 ? -5.315 14.040 -2.159 1.00 98.06 89 PRO A N 1
ATOM 699 C CA . PRO A 1 89 ? -5.501 14.238 -0.715 1.00 98.06 89 PRO A CA 1
ATOM 700 C C . PRO A 1 89 ? -6.630 13.388 -0.115 1.00 98.06 89 PRO A C 1
ATOM 702 O O . PRO A 1 89 ? -6.544 12.978 1.042 1.00 98.06 89 PRO A O 1
ATOM 705 N N . GLU A 1 90 ? -7.641 13.062 -0.923 1.00 96.88 90 GLU A N 1
ATOM 706 C CA . GLU A 1 90 ? -8.802 12.254 -0.526 1.00 96.88 90 GLU A CA 1
ATOM 707 C C . GLU A 1 90 ? -8.547 10.737 -0.557 1.00 96.88 90 GLU A C 1
ATOM 709 O O . GLU A 1 90 ? -9.396 9.946 -0.119 1.00 96.88 90 GLU A O 1
ATOM 714 N N . SER A 1 91 ? -7.408 10.302 -1.105 1.00 98.12 91 SER A N 1
ATOM 715 C CA . SER A 1 91 ? -7.038 8.890 -1.146 1.00 98.12 91 SER A CA 1
ATOM 716 C C . SER A 1 91 ? -6.648 8.397 0.241 1.00 98.12 91 SER A C 1
ATOM 718 O O . SER A 1 91 ? -5.984 9.094 1.012 1.00 98.12 91 SER A O 1
ATOM 720 N N . LEU A 1 92 ? -7.011 7.149 0.530 1.00 98.31 92 LEU A N 1
ATOM 721 C CA . LEU A 1 92 ? -6.424 6.415 1.641 1.00 98.31 92 LEU A CA 1
ATOM 722 C C . LEU A 1 92 ? -5.042 5.918 1.199 1.00 98.31 92 LEU A C 1
ATOM 724 O O . LEU A 1 92 ? -4.935 5.080 0.301 1.00 98.31 92 LEU A O 1
ATOM 728 N N . VAL A 1 93 ? -3.987 6.452 1.801 1.00 98.69 93 VAL A N 1
ATOM 729 C CA . VAL A 1 93 ? -2.604 6.089 1.504 1.00 98.69 93 VAL A CA 1
ATOM 730 C C . VAL A 1 93 ? -2.152 5.029 2.493 1.00 98.69 93 VAL A C 1
ATOM 732 O O . VAL A 1 93 ? -2.093 5.254 3.704 1.00 98.69 93 VAL A O 1
ATOM 735 N N . VAL A 1 94 ? -1.846 3.856 1.954 1.00 98.75 94 VAL A N 1
ATOM 736 C CA . VAL A 1 94 ? -1.531 2.645 2.702 1.00 98.75 94 VAL A CA 1
ATOM 737 C C . VAL A 1 94 ? -0.099 2.231 2.393 1.00 98.75 94 VAL A C 1
ATOM 739 O O . VAL A 1 94 ? 0.321 2.254 1.236 1.00 98.75 94 VAL A O 1
ATOM 742 N N . MET A 1 95 ? 0.652 1.807 3.406 1.00 98.75 95 MET A N 1
ATOM 743 C CA . MET A 1 95 ? 1.947 1.157 3.214 1.00 98.75 95 MET A CA 1
ATOM 744 C C . MET A 1 95 ? 1.892 -0.273 3.740 1.00 98.75 95 MET A C 1
ATOM 746 O O . MET A 1 95 ? 1.324 -0.531 4.795 1.00 98.75 95 MET A O 1
ATOM 750 N N . GLY A 1 96 ? 2.477 -1.210 3.007 1.00 98.56 96 GLY A N 1
ATOM 751 C CA . GLY A 1 96 ? 2.590 -2.608 3.417 1.00 98.56 96 GLY A CA 1
ATOM 752 C C . GLY A 1 96 ? 3.975 -3.162 3.122 1.00 98.56 96 GLY A C 1
ATOM 753 O O . GLY A 1 96 ? 4.847 -2.457 2.618 1.00 98.56 96 GLY A O 1
ATOM 754 N N . GLY A 1 97 ? 4.183 -4.439 3.419 1.00 97.88 97 GLY A N 1
ATOM 755 C CA . GLY A 1 97 ? 5.448 -5.127 3.170 1.00 97.88 97 GLY A CA 1
ATOM 756 C C . GLY A 1 97 ? 6.269 -5.386 4.437 1.00 97.88 97 GLY A C 1
ATOM 757 O O . GLY A 1 97 ? 5.915 -4.946 5.538 1.00 97.88 97 GLY A O 1
ATOM 758 N N . PRO A 1 98 ? 7.362 -6.155 4.303 1.00 97.75 98 PRO A N 1
ATOM 759 C CA . PRO A 1 98 ? 8.062 -6.737 5.443 1.00 97.75 98 PRO A CA 1
ATOM 760 C C . PRO A 1 98 ? 8.706 -5.699 6.362 1.00 97.75 98 PRO A C 1
ATOM 762 O O . PRO A 1 98 ? 8.768 -5.927 7.564 1.00 97.75 98 PRO A O 1
ATOM 765 N N . HIS A 1 99 ? 9.162 -4.556 5.835 1.00 98.31 99 HIS A N 1
ATOM 766 C CA . HIS A 1 99 ? 9.812 -3.550 6.676 1.00 98.31 99 HIS A CA 1
ATOM 767 C C . HIS A 1 99 ? 8.806 -2.881 7.614 1.00 98.31 99 HIS A C 1
ATOM 769 O O . HIS A 1 99 ? 8.948 -2.945 8.832 1.00 98.31 99 HIS A O 1
ATOM 775 N N . VAL A 1 100 ? 7.733 -2.319 7.053 1.00 98.31 100 VAL A N 1
ATOM 776 C CA . VAL A 1 100 ? 6.702 -1.628 7.843 1.00 98.31 100 VAL A CA 1
ATOM 777 C C . VAL A 1 100 ? 5.841 -2.568 8.677 1.00 98.31 100 VAL A C 1
ATOM 779 O O . VAL A 1 100 ? 5.195 -2.117 9.607 1.00 98.31 100 VAL A O 1
ATOM 782 N N . THR A 1 101 ? 5.871 -3.877 8.418 1.00 98.50 101 THR A N 1
ATOM 783 C CA . THR A 1 101 ? 5.293 -4.862 9.346 1.00 98.50 101 THR A CA 1
ATOM 784 C C . THR A 1 101 ? 5.985 -4.832 10.716 1.00 98.50 101 THR A C 1
ATOM 786 O O . THR A 1 101 ? 5.339 -5.107 11.725 1.00 98.50 101 THR A O 1
ATOM 789 N N . VAL A 1 102 ? 7.280 -4.492 10.757 1.00 98.31 102 VAL A N 1
ATOM 790 C CA . VAL A 1 102 ? 8.100 -4.465 11.980 1.00 98.31 102 VAL A CA 1
ATOM 791 C C . VAL A 1 102 ? 8.156 -3.072 12.611 1.00 98.31 102 VAL A C 1
ATOM 793 O O . VAL A 1 102 ? 8.135 -2.976 13.833 1.00 98.31 102 VAL A O 1
ATOM 796 N N . VAL A 1 103 ? 8.224 -2.015 11.794 1.00 98.19 103 VAL A N 1
ATOM 797 C CA . VAL A 1 103 ? 8.359 -0.609 12.238 1.00 98.19 103 VAL A CA 1
ATOM 798 C C . VAL A 1 103 ? 7.097 0.215 11.951 1.00 98.19 103 VAL A C 1
ATOM 800 O O . VAL A 1 103 ? 7.140 1.346 11.471 1.00 98.19 103 VAL A O 1
ATOM 803 N N . ASP A 1 10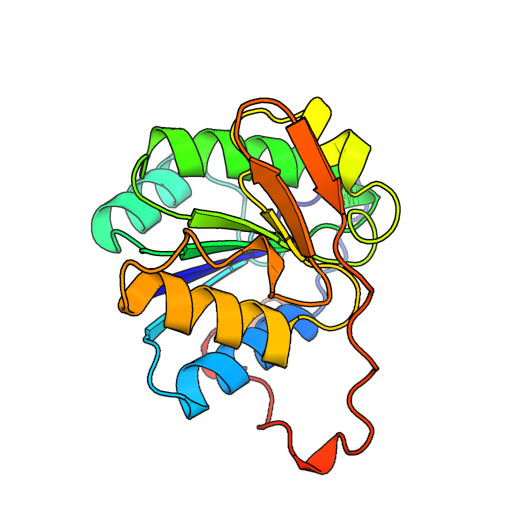4 ? 5.936 -0.401 12.155 1.00 98.50 104 ASP A N 1
ATOM 804 C CA . ASP A 1 104 ? 4.621 0.126 11.788 1.00 98.50 104 ASP A CA 1
ATOM 805 C C . ASP A 1 104 ? 4.307 1.489 12.427 1.00 98.50 104 ASP A C 1
ATOM 807 O O . ASP A 1 104 ? 3.855 2.416 11.749 1.00 98.50 104 ASP A O 1
ATOM 811 N N . LYS A 1 105 ? 4.552 1.626 13.733 1.00 98.50 105 LYS A N 1
ATOM 812 C CA . LYS A 1 105 ? 4.304 2.871 14.472 1.00 98.50 105 LYS A CA 1
ATOM 813 C C . LYS A 1 105 ? 5.299 3.959 14.087 1.00 98.50 105 LYS A C 1
ATOM 815 O O . LYS A 1 105 ? 4.916 5.119 13.923 1.00 98.50 105 LYS A O 1
ATOM 820 N N . GLU A 1 106 ? 6.564 3.594 13.930 1.00 98.38 106 GLU A N 1
ATOM 821 C CA . GLU A 1 106 ? 7.632 4.492 13.509 1.00 98.38 106 GLU A CA 1
ATOM 822 C C . GLU A 1 106 ? 7.335 5.049 12.115 1.00 98.38 106 GLU A C 1
ATOM 824 O O . GLU A 1 106 ? 7.378 6.261 11.937 1.00 98.38 106 GLU A O 1
ATOM 829 N N . ALA A 1 107 ? 6.899 4.216 11.167 1.00 98.44 107 ALA A N 1
ATOM 830 C CA . ALA A 1 107 ? 6.535 4.662 9.822 1.00 98.44 107 ALA A CA 1
ATOM 831 C C . ALA A 1 107 ? 5.409 5.707 9.812 1.00 98.44 107 ALA A C 1
ATOM 833 O O . ALA A 1 107 ? 5.489 6.706 9.093 1.00 98.44 107 ALA A O 1
ATOM 834 N N . LEU A 1 108 ? 4.379 5.521 10.644 1.00 98.38 108 LEU A N 1
ATOM 835 C CA . LEU A 1 108 ? 3.288 6.493 10.793 1.00 98.38 108 LEU A CA 1
ATOM 836 C C . LEU A 1 108 ? 3.723 7.786 11.493 1.00 98.38 108 LEU A C 1
ATOM 838 O O . LEU A 1 108 ? 3.130 8.839 11.237 1.00 98.38 108 LEU A O 1
ATOM 842 N N . THR A 1 109 ? 4.738 7.701 12.356 1.00 97.81 109 THR A N 1
ATOM 843 C CA . THR A 1 109 ? 5.339 8.845 13.057 1.00 97.81 109 THR A CA 1
ATOM 844 C C . THR A 1 109 ? 6.241 9.651 12.118 1.00 97.81 109 THR A C 1
ATOM 846 O O . THR A 1 109 ? 6.148 10.874 12.062 1.00 97.81 109 THR A O 1
ATOM 849 N N . GLU A 1 110 ? 7.093 8.977 11.342 1.00 97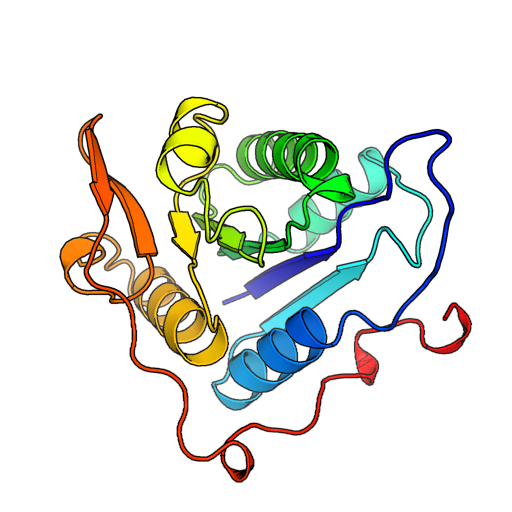.50 110 GLU A N 1
ATOM 850 C CA . GLU A 1 110 ? 8.046 9.585 10.406 1.00 97.50 110 GLU A CA 1
ATOM 851 C C . GLU A 1 110 ? 7.370 10.165 9.152 1.00 97.50 110 GLU A C 1
ATOM 853 O O . GLU A 1 110 ? 7.904 11.083 8.518 1.00 97.50 110 GLU A O 1
ATOM 858 N N . CYS A 1 111 ? 6.193 9.647 8.784 1.00 97.75 111 CYS A N 1
ATOM 859 C CA . CYS A 1 111 ? 5.412 10.123 7.646 1.00 97.75 111 CYS A CA 1
ATOM 860 C C . CYS A 1 111 ? 3.963 10.44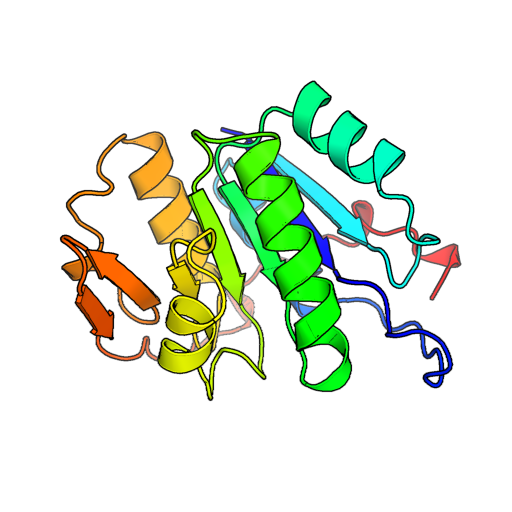7 8.047 1.00 97.75 111 CYS A C 1
ATOM 862 O O . CYS A 1 111 ? 3.074 9.591 7.986 1.00 97.75 111 CYS A O 1
ATOM 864 N N . PRO A 1 112 ? 3.689 11.715 8.408 1.00 96.19 112 PRO A N 1
ATOM 865 C CA . PRO A 1 112 ? 2.342 12.201 8.692 1.00 96.19 112 PRO A CA 1
ATOM 866 C C . PRO A 1 112 ? 1.335 11.987 7.552 1.00 96.19 112 PRO A C 1
ATOM 868 O O . PRO A 1 112 ? 0.146 11.858 7.824 1.00 96.19 112 PRO A O 1
ATOM 871 N N . GLU A 1 113 ? 1.797 11.886 6.306 1.00 97.88 113 GLU A N 1
ATOM 872 C CA . GLU A 1 113 ? 0.984 11.654 5.108 1.00 97.88 113 GLU A CA 1
ATOM 873 C C . GLU A 1 113 ? 0.520 10.199 4.924 1.00 97.88 113 GLU A C 1
ATOM 875 O O . GLU A 1 113 ? -0.379 9.947 4.123 1.00 97.88 113 GLU A O 1
ATOM 880 N N . LEU A 1 114 ? 1.127 9.245 5.640 1.00 98.50 114 LEU A N 1
ATOM 881 C CA . LEU A 1 114 ? 0.721 7.840 5.640 1.00 98.50 114 LEU A CA 1
ATOM 882 C C . LEU A 1 114 ? -0.509 7.647 6.530 1.00 98.50 114 LEU A C 1
ATOM 884 O O . LEU A 1 114 ? -0.439 7.987 7.707 1.00 98.50 114 LEU A O 1
ATOM 888 N N . ASP A 1 115 ? -1.604 7.077 6.028 1.00 98.19 115 ASP A N 1
ATOM 889 C CA . ASP A 1 115 ? -2.816 6.889 6.839 1.00 98.19 115 ASP A CA 1
ATOM 890 C C . ASP A 1 115 ? -2.784 5.565 7.615 1.00 98.19 115 ASP A C 1
ATOM 892 O O . ASP A 1 115 ? -3.122 5.517 8.801 1.00 98.19 115 ASP A O 1
ATOM 896 N N . VAL A 1 116 ? -2.379 4.486 6.935 1.00 98.62 116 VAL A N 1
ATOM 897 C CA . VAL A 1 116 ? -2.472 3.110 7.439 1.00 98.62 116 VAL A CA 1
ATOM 898 C C . VAL A 1 116 ? -1.238 2.300 7.041 1.00 98.62 116 VAL A C 1
ATOM 900 O O . VAL A 1 116 ? -0.792 2.337 5.896 1.00 98.62 116 VAL A O 1
ATOM 903 N N . VAL A 1 117 ? -0.722 1.505 7.972 1.00 98.88 117 VAL A N 1
ATOM 904 C CA . VAL A 1 117 ? 0.217 0.413 7.716 1.00 98.88 117 VAL A CA 1
ATOM 905 C C . VAL A 1 117 ? -0.535 -0.912 7.763 1.00 98.88 117 VAL A C 1
ATOM 907 O O . VAL A 1 117 ? -1.180 -1.219 8.763 1.00 98.88 117 VAL A O 1
ATOM 910 N N . VAL A 1 118 ? -0.422 -1.712 6.704 1.00 98.81 118 VAL A N 1
ATOM 911 C CA . VAL A 1 118 ? -0.870 -3.111 6.662 1.00 98.81 118 VAL A CA 1
ATOM 912 C C . VAL A 1 118 ? 0.303 -4.015 7.034 1.00 98.81 118 VAL A C 1
ATOM 914 O O . VAL A 1 118 ? 1.379 -3.925 6.442 1.00 98.81 118 VAL A O 1
ATOM 917 N N . ARG A 1 119 ? 0.093 -4.887 8.021 1.00 98.62 119 ARG A N 1
ATOM 918 C CA . ARG A 1 119 ? 1.105 -5.785 8.586 1.00 98.62 119 ARG A CA 1
ATOM 919 C C . ARG A 1 119 ? 0.830 -7.232 8.198 1.00 98.62 119 ARG A C 1
ATOM 921 O O . ARG A 1 119 ? -0.315 -7.675 8.242 1.00 98.62 119 ARG A O 1
ATOM 928 N N . GLY A 1 120 ? 1.894 -7.983 7.919 1.00 97.94 120 GLY A N 1
ATOM 929 C CA . GLY A 1 120 ? 1.784 -9.387 7.523 1.00 97.94 120 GLY A CA 1
ATOM 930 C C . GLY A 1 120 ? 1.178 -9.538 6.126 1.00 97.94 120 GLY A C 1
ATOM 931 O O . GLY A 1 120 ? 1.579 -8.835 5.199 1.00 97.94 120 GLY A O 1
ATOM 932 N N . GLU A 1 121 ? 0.236 -10.468 5.979 1.00 97.75 121 GLU A N 1
ATOM 933 C CA . GLU A 1 121 ? -0.469 -10.723 4.718 1.00 97.75 121 GLU A CA 1
ATOM 934 C C . GLU A 1 121 ? -1.503 -9.631 4.418 1.00 97.75 121 GLU A C 1
ATOM 936 O O . GLU A 1 121 ? -2.293 -9.210 5.275 1.00 97.75 121 GLU A O 1
ATOM 941 N N . GLY A 1 122 ? -1.472 -9.145 3.180 1.00 97.94 122 GLY A N 1
ATOM 942 C CA . GLY A 1 122 ? -2.185 -7.938 2.787 1.00 97.94 122 GLY A CA 1
ATOM 943 C C . GLY A 1 122 ? -3.505 -8.196 2.076 1.00 97.94 122 GLY A C 1
ATOM 944 O O . GLY A 1 122 ? -4.323 -7.292 2.029 1.00 97.94 122 GLY A O 1
ATOM 945 N N . GLU A 1 123 ? -3.747 -9.393 1.552 1.00 98.44 123 GLU A N 1
ATOM 946 C CA . GLU A 1 123 ? -4.846 -9.713 0.637 1.00 98.44 123 GLU A CA 1
ATOM 947 C C . GLU A 1 123 ? -6.201 -9.397 1.276 1.00 98.44 123 GLU A C 1
ATOM 949 O O . GLU A 1 123 ? -6.929 -8.504 0.833 1.00 98.44 123 GLU A O 1
ATOM 954 N N . GLN A 1 124 ? -6.516 -10.070 2.385 1.00 98.31 124 GLN A N 1
ATOM 955 C CA . GLN A 1 124 ? -7.775 -9.855 3.097 1.00 98.31 124 GLN A CA 1
ATOM 956 C C . GLN A 1 124 ? -7.836 -8.474 3.758 1.00 98.31 124 GLN A C 1
ATOM 958 O O . GLN A 1 124 ? -8.892 -7.843 3.775 1.00 98.31 124 GLN A O 1
ATOM 963 N N . THR A 1 125 ? -6.713 -8.001 4.304 1.00 98.50 125 THR A N 1
ATOM 964 C CA . THR A 1 125 ? -6.643 -6.728 5.031 1.00 98.50 125 THR A CA 1
ATOM 965 C C . THR A 1 125 ? -6.883 -5.543 4.097 1.00 98.50 125 THR A C 1
ATOM 967 O O . THR A 1 125 ? -7.705 -4.678 4.386 1.00 98.50 125 THR A O 1
ATOM 970 N N . LEU A 1 126 ? -6.218 -5.520 2.943 1.00 98.56 126 LEU A N 1
ATOM 971 C CA . LEU A 1 126 ? -6.370 -4.479 1.935 1.00 98.56 126 LEU A CA 1
ATOM 972 C C . LEU A 1 126 ? -7.752 -4.532 1.282 1.00 98.56 126 LEU A C 1
ATOM 974 O O . LEU A 1 126 ? -8.336 -3.478 1.040 1.00 98.56 126 LEU A O 1
ATOM 978 N N . LEU A 1 127 ? -8.312 -5.727 1.060 1.00 98.56 127 LEU A N 1
ATOM 979 C CA . LEU A 1 127 ? -9.695 -5.875 0.602 1.00 98.56 127 LEU A CA 1
ATOM 980 C C . LEU A 1 127 ? -10.695 -5.265 1.595 1.00 98.56 127 LEU A C 1
ATOM 982 O O . LEU A 1 127 ? -11.648 -4.603 1.185 1.00 98.56 127 LEU A O 1
ATOM 986 N N . GLU A 1 128 ? -10.497 -5.479 2.895 1.00 98.50 128 GLU A N 1
ATOM 987 C CA . GLU A 1 128 ? -11.352 -4.901 3.933 1.00 98.50 128 GLU A CA 1
ATOM 988 C C . GLU A 1 128 ? -11.252 -3.370 3.952 1.00 98.50 128 GLU A C 1
ATOM 990 O O . GLU A 1 128 ? -12.280 -2.693 3.910 1.00 98.50 128 GLU A O 1
ATOM 995 N N . LEU A 1 129 ? -10.036 -2.817 3.873 1.00 98.50 129 LEU A N 1
ATOM 996 C CA . LEU A 1 129 ? -9.821 -1.373 3.711 1.00 98.50 129 LEU A CA 1
ATOM 997 C C . LEU A 1 129 ? -10.495 -0.825 2.442 1.00 98.50 129 LEU A C 1
ATOM 999 O O . LEU A 1 129 ? -11.119 0.236 2.482 1.00 98.50 129 LEU A O 1
ATOM 1003 N N . ALA A 1 130 ? -10.418 -1.556 1.326 1.00 98.44 130 ALA A N 1
ATOM 1004 C CA . ALA A 1 130 ? -11.048 -1.184 0.063 1.00 98.44 130 ALA A CA 1
ATOM 1005 C C . ALA A 1 130 ? -12.575 -1.147 0.156 1.00 98.44 130 ALA A C 1
ATOM 1007 O O . ALA A 1 130 ? -13.199 -0.189 -0.307 1.00 98.44 130 ALA A O 1
ATOM 1008 N N . LYS A 1 131 ? -13.178 -2.134 0.824 1.00 98.19 131 LYS A N 1
ATOM 1009 C CA . LYS A 1 131 ? -14.620 -2.165 1.097 1.00 98.19 131 LYS A CA 1
ATOM 1010 C C . LYS A 1 131 ? -15.052 -1.012 2.006 1.00 98.19 131 LYS A C 1
ATOM 1012 O O . LYS A 1 131 ? -16.033 -0.345 1.689 1.00 98.19 131 LYS A O 1
ATOM 1017 N N . LEU A 1 132 ? -14.304 -0.727 3.075 1.00 97.69 132 LEU A N 1
ATOM 1018 C CA . LEU A 1 132 ? -14.605 0.394 3.975 1.00 97.69 132 LEU A CA 1
ATOM 1019 C C . LEU A 1 132 ? -14.488 1.748 3.267 1.00 97.69 132 LEU A C 1
ATOM 1021 O O . LEU A 1 132 ? -15.351 2.609 3.434 1.00 97.69 132 LEU A O 1
ATOM 1025 N N . LYS A 1 133 ? -13.453 1.942 2.440 1.00 97.25 133 LYS A N 1
ATOM 1026 C CA . LYS A 1 133 ? -13.302 3.167 1.644 1.00 97.25 133 LYS A CA 1
ATOM 1027 C C . LYS A 1 133 ? -14.446 3.324 0.639 1.00 97.25 133 LYS A C 1
ATOM 1029 O O . LYS A 1 133 ? -14.972 4.425 0.516 1.00 97.25 133 LYS A O 1
ATOM 1034 N N . ALA A 1 134 ? -14.862 2.246 -0.028 1.00 96.00 134 ALA A N 1
ATOM 1035 C CA . ALA A 1 134 ? -15.983 2.266 -0.971 1.00 96.00 134 ALA A CA 1
ATOM 1036 C C . ALA A 1 134 ? -17.329 2.578 -0.294 1.00 96.00 134 ALA A C 1
ATOM 1038 O O . ALA A 1 134 ? -18.178 3.235 -0.891 1.00 96.00 134 ALA A O 1
ATOM 1039 N N . ALA A 1 135 ? -17.512 2.130 0.949 1.00 96.06 135 ALA A N 1
ATOM 1040 C CA . ALA A 1 135 ? -18.706 2.385 1.750 1.00 96.06 135 ALA A CA 1
ATOM 1041 C C . ALA A 1 135 ? -18.658 3.712 2.536 1.00 96.06 135 ALA A C 1
ATOM 1043 O O . ALA A 1 135 ? -19.579 3.996 3.300 1.00 96.06 135 ALA A O 1
ATOM 1044 N N . SER A 1 136 ? -17.598 4.519 2.382 1.00 94.06 136 SER A N 1
ATOM 1045 C CA . SER A 1 136 ? -17.358 5.735 3.178 1.00 94.06 136 SER A CA 1
ATOM 1046 C C . SER A 1 136 ? -17.407 5.491 4.696 1.00 94.06 136 SER A C 1
ATOM 1048 O O . SER A 1 136 ? -17.805 6.362 5.466 1.00 94.06 136 SER A O 1
ATOM 1050 N N . SER A 1 137 ? -16.984 4.305 5.141 1.00 93.94 137 SER A N 1
ATOM 1051 C CA . SER A 1 137 ? -17.102 3.823 6.522 1.00 93.94 137 SER A CA 1
ATOM 1052 C C . SER A 1 137 ? -15.739 3.661 7.205 1.00 93.94 137 SER A C 1
ATOM 1054 O O . SER A 1 137 ? -15.526 2.743 7.994 1.00 93.94 137 SER A O 1
ATOM 1056 N N . LEU A 1 138 ? -14.794 4.564 6.920 1.00 91.44 138 LEU A N 1
ATOM 1057 C CA . LEU A 1 138 ? -13.457 4.543 7.534 1.00 91.44 138 LEU A CA 1
ATOM 1058 C C . LEU A 1 138 ? -13.467 4.785 9.057 1.00 91.44 138 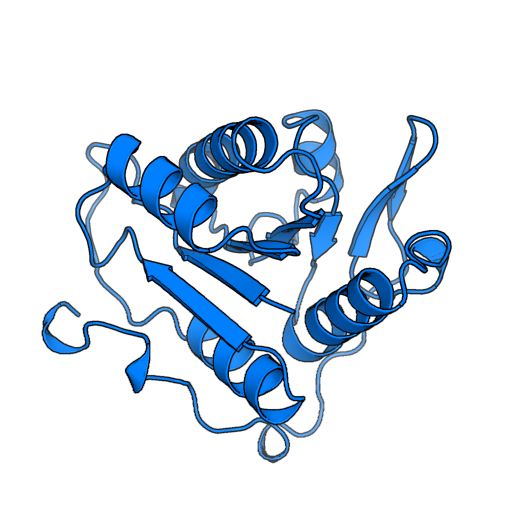LEU A C 1
ATOM 1060 O O . LEU A 1 138 ? -12.460 4.544 9.710 1.00 91.44 138 LEU A O 1
ATOM 1064 N N . GLY A 1 139 ? -14.597 5.178 9.655 1.00 86.88 139 GLY A N 1
ATOM 1065 C CA . GLY A 1 139 ? -14.755 5.182 11.117 1.00 86.88 139 GLY A CA 1
ATOM 1066 C C . GLY A 1 139 ? -14.602 3.793 11.760 1.00 86.88 139 GLY A C 1
ATOM 1067 O O . GLY A 1 139 ? -14.329 3.696 12.951 1.00 86.88 139 GLY A O 1
ATOM 1068 N N . SER A 1 140 ? -14.714 2.714 10.979 1.00 94.06 140 SER A N 1
ATOM 1069 C CA . SER A 1 140 ? -14.585 1.330 11.455 1.00 94.06 140 SER A CA 1
ATOM 1070 C C . SER A 1 140 ? -13.151 0.780 11.416 1.00 94.06 140 SER A C 1
ATOM 1072 O O . SER A 1 140 ? -12.954 -0.420 11.590 1.00 94.06 140 SER A O 1
ATOM 1074 N N . LEU A 1 141 ? -12.121 1.616 11.214 1.00 96.12 141 LEU A N 1
ATOM 1075 C CA . LEU A 1 141 ? -10.723 1.150 11.172 1.00 96.12 141 LEU A CA 1
ATOM 1076 C C . LEU A 1 141 ? -10.287 0.405 12.446 1.00 96.12 141 LEU A C 1
ATOM 1078 O O . LEU A 1 141 ? -9.471 -0.506 12.361 1.00 96.12 141 LEU A O 1
ATOM 1082 N N . HIS A 1 142 ? -10.863 0.712 13.612 1.00 96.56 142 HIS A N 1
ATOM 1083 C CA . HIS A 1 142 ? -10.583 0.012 14.877 1.00 96.56 142 HIS A CA 1
ATOM 1084 C C . HIS A 1 142 ? -10.926 -1.489 14.855 1.00 96.56 142 HIS A C 1
ATOM 1086 O O . HIS A 1 142 ? -10.432 -2.245 15.691 1.00 96.56 142 HIS A O 1
ATOM 1092 N N . GLU A 1 143 ? -11.757 -1.931 13.911 1.00 96.81 143 GLU A N 1
ATOM 1093 C CA . GLU A 1 143 ? -12.209 -3.320 13.809 1.00 96.81 143 GLU A CA 1
ATOM 1094 C C . GLU A 1 143 ? -11.359 -4.152 12.839 1.00 96.81 143 GLU A C 1
ATOM 1096 O O . GLU A 1 143 ? -11.383 -5.381 12.911 1.00 96.81 143 GLU A O 1
ATOM 1101 N N . VAL A 1 144 ? -10.556 -3.503 11.989 1.00 98.25 144 VAL A N 1
ATOM 1102 C CA . VAL A 1 144 ? -9.770 -4.167 10.942 1.00 98.25 144 VAL A CA 1
ATOM 1103 C C . VAL A 1 144 ? -8.525 -4.822 11.557 1.00 98.25 144 VAL A C 1
ATOM 1105 O O . VAL A 1 144 ? -7.627 -4.121 12.031 1.00 98.25 144 VAL A O 1
ATOM 1108 N N . PRO A 1 145 ? -8.391 -6.157 11.577 1.00 98.44 145 PRO A N 1
ATOM 1109 C CA . PRO A 1 145 ? -7.176 -6.789 12.075 1.00 98.44 145 PRO A CA 1
ATOM 1110 C C . PRO A 1 145 ? -6.023 -6.620 11.075 1.00 98.44 145 PRO A C 1
ATOM 1112 O O . PRO A 1 145 ? -6.231 -6.577 9.863 1.00 98.44 145 PRO A O 1
ATOM 1115 N N . GLY A 1 146 ? -4.795 -6.580 11.591 1.00 98.50 146 GLY A N 1
ATOM 1116 C CA . GLY A 1 146 ? -3.573 -6.495 10.789 1.00 98.50 146 GLY A CA 1
ATOM 1117 C C . GLY A 1 146 ? -3.170 -5.080 10.376 1.00 98.50 146 GLY A C 1
ATOM 1118 O O . GLY A 1 146 ? -2.265 -4.949 9.559 1.00 98.50 146 GLY A O 1
ATOM 1119 N N . ILE A 1 147 ? -3.789 -4.027 10.927 1.00 98.81 147 ILE A N 1
ATOM 1120 C CA . ILE A 1 147 ? -3.421 -2.639 10.608 1.00 98.81 147 ILE A CA 1
ATOM 1121 C C . ILE A 1 147 ? -2.923 -1.829 11.803 1.00 98.81 147 ILE A C 1
ATOM 1123 O O . ILE A 1 147 ? -3.337 -2.039 12.951 1.00 98.81 147 ILE A O 1
ATOM 1127 N N . THR A 1 148 ? -2.033 -0.885 11.511 1.00 98.81 148 THR A N 1
ATOM 1128 C CA . THR A 1 148 ? -1.694 0.255 12.374 1.00 98.81 148 THR A CA 1
ATOM 1129 C C . THR A 1 148 ? -2.138 1.509 11.653 1.00 98.81 148 THR A C 1
ATOM 1131 O O . THR A 1 148 ? -1.903 1.628 10.456 1.00 98.81 148 THR A O 1
ATOM 1134 N N . PHE A 1 149 ? -2.790 2.439 12.329 1.00 98.44 149 PHE A N 1
ATOM 1135 C CA . PHE A 1 149 ? -3.333 3.632 11.683 1.00 98.44 149 PHE A CA 1
ATOM 1136 C C . PHE A 1 149 ? -3.336 4.818 12.638 1.00 98.44 149 PHE A C 1
ATOM 1138 O O . PHE A 1 149 ? -3.099 4.661 13.837 1.00 98.44 149 PHE A O 1
ATOM 1145 N N . LYS A 1 150 ? -3.592 6.008 12.093 1.00 93.31 150 LYS A N 1
ATOM 1146 C CA . LYS A 1 150 ? -3.781 7.225 12.885 1.00 93.31 150 LYS A CA 1
ATOM 1147 C C . LYS A 1 150 ? -5.267 7.521 13.074 1.00 93.31 150 LYS A C 1
ATOM 1149 O O . LYS A 1 150 ? -6.006 7.557 12.095 1.00 93.31 150 LYS A O 1
ATOM 1154 N N . SER A 1 151 ? -5.675 7.774 14.314 1.00 92.06 151 SER A N 1
ATOM 1155 C CA . SER A 1 151 ? -6.998 8.304 14.667 1.00 92.06 151 SER A CA 1
ATOM 1156 C C . SER A 1 151 ? -6.830 9.371 15.730 1.00 92.06 151 SER A C 1
ATOM 1158 O O . SER A 1 151 ? -6.114 9.147 16.700 1.00 92.06 151 SER A O 1
ATOM 1160 N N . ASP A 1 152 ? -7.455 10.532 15.540 1.00 88.31 152 ASP A N 1
ATOM 1161 C CA . ASP A 1 152 ? -7.508 11.604 16.547 1.00 88.31 152 ASP A CA 1
ATOM 1162 C C . ASP A 1 152 ? -6.134 12.035 17.102 1.00 88.31 152 ASP A C 1
ATOM 1164 O O . ASP 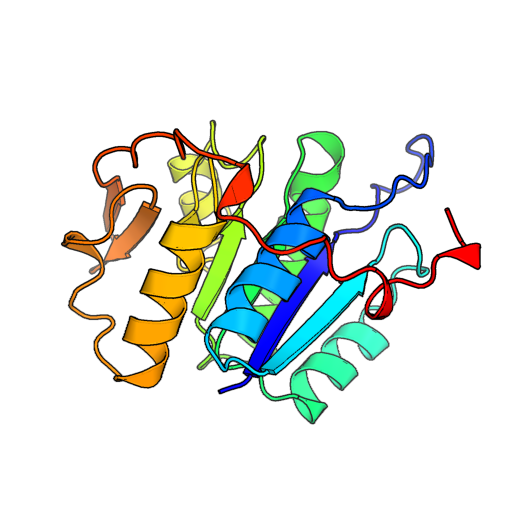A 1 152 ? -5.997 12.435 18.255 1.00 88.31 152 ASP A O 1
ATOM 1168 N N . GLY A 1 153 ? -5.094 11.965 16.263 1.00 87.44 153 GLY A N 1
ATOM 1169 C CA . GLY A 1 153 ? -3.716 12.310 16.633 1.00 87.44 153 GLY A CA 1
ATOM 1170 C C . GLY A 1 153 ? -2.932 11.191 17.326 1.00 87.44 153 GLY A C 1
ATOM 1171 O O . GLY A 1 153 ? -1.746 11.372 17.599 1.00 87.44 153 GLY A O 1
ATOM 1172 N N . GLU A 1 154 ? -3.542 10.029 17.556 1.00 94.44 154 GLU A N 1
ATOM 1173 C CA . GLU A 1 154 ? -2.904 8.859 18.155 1.00 94.44 154 GLU A CA 1
ATOM 1174 C C . GLU A 1 154 ? -2.639 7.754 17.127 1.00 94.44 154 GLU A C 1
ATOM 1176 O O . GLU A 1 154 ? -3.369 7.584 16.148 1.00 94.44 154 GLU A O 1
ATOM 1181 N N . ILE A 1 155 ? -1.580 6.975 17.364 1.00 97.94 155 ILE A N 1
ATOM 1182 C CA . ILE A 1 155 ? -1.250 5.793 16.563 1.00 97.94 155 ILE A CA 1
ATOM 1183 C C . ILE A 1 155 ? -1.836 4.559 17.242 1.00 97.94 155 ILE A C 1
ATOM 1185 O O . ILE A 1 155 ? -1.405 4.155 18.325 1.00 97.94 155 ILE A O 1
ATOM 1189 N N . ILE A 1 156 ? -2.780 3.920 16.560 1.00 98.19 156 ILE A N 1
ATOM 1190 C CA . ILE A 1 156 ? -3.516 2.759 17.049 1.00 98.19 156 ILE A CA 1
ATOM 1191 C C . ILE A 1 156 ? -3.033 1.522 16.307 1.00 98.19 156 ILE A C 1
ATOM 1193 O O . ILE A 1 156 ? -3.000 1.481 15.079 1.00 98.19 156 ILE A O 1
ATOM 1197 N N . ARG A 1 157 ? -2.655 0.493 17.069 1.00 98.38 157 ARG A N 1
ATOM 1198 C CA . ARG A 1 157 ? -2.195 -0.796 16.549 1.00 98.38 157 ARG A CA 1
ATOM 1199 C C . ARG A 1 157 ? -3.228 -1.869 16.878 1.00 98.38 157 ARG A C 1
ATOM 1201 O O . ARG A 1 157 ? -3.271 -2.342 18.012 1.00 98.38 157 ARG A O 1
ATOM 1208 N N . ASN A 1 158 ? -4.030 -2.274 15.896 1.00 98.56 158 ASN A N 1
ATOM 1209 C CA . ASN A 1 158 ? -5.006 -3.350 16.085 1.00 98.56 158 ASN A CA 1
ATOM 1210 C C . ASN A 1 158 ? -4.307 -4.704 16.272 1.00 98.56 158 ASN A C 1
ATOM 1212 O O . ASN A 1 158 ? -3.107 -4.838 16.016 1.00 98.56 158 ASN A O 1
ATOM 1216 N N . LYS A 1 159 ? -5.055 -5.733 16.687 1.00 98.31 159 LYS A N 1
ATOM 1217 C CA . LYS A 1 159 ? -4.553 -7.118 16.732 1.00 98.31 159 LYS A CA 1
ATOM 1218 C C . LYS A 1 159 ? -4.056 -7.571 15.356 1.00 98.31 159 LYS A C 1
ATOM 1220 O O . LYS A 1 159 ? -4.573 -7.121 14.334 1.00 98.31 159 LYS A O 1
ATOM 1225 N N . ASP A 1 160 ? -3.081 -8.471 15.326 1.00 98.25 160 ASP A N 1
ATOM 1226 C CA . ASP A 1 160 ? -2.609 -9.057 14.070 1.00 98.25 160 ASP A CA 1
ATOM 1227 C C . ASP A 1 160 ? -3.701 -9.931 13.429 1.00 98.25 160 ASP A C 1
ATOM 1229 O O . ASP A 1 160 ? -4.533 -10.528 14.123 1.00 98.25 160 ASP A O 1
ATOM 1233 N N . ARG A 1 161 ? -3.728 -9.971 12.092 1.00 98.06 161 ARG A N 1
ATOM 1234 C CA . ARG A 1 161 ? -4.609 -10.870 11.341 1.00 98.06 161 ARG A CA 1
ATOM 1235 C C . ARG A 1 161 ? -3.966 -12.266 11.296 1.00 98.06 161 ARG A C 1
ATOM 1237 O O . ARG A 1 161 ? -2.770 -12.349 11.028 1.00 98.06 161 ARG A O 1
ATOM 1244 N N . PRO A 1 162 ? -4.717 -13.354 11.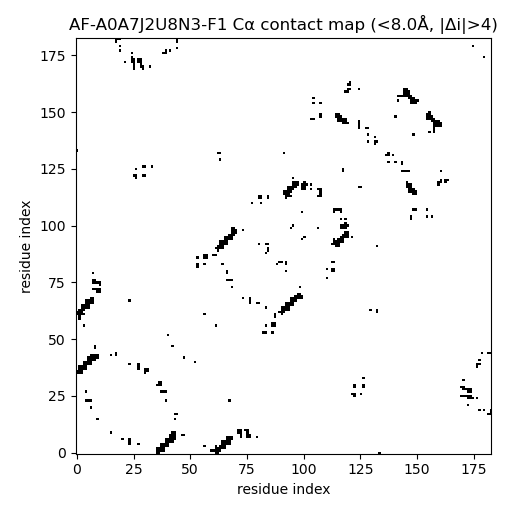547 1.00 97.44 162 PRO A N 1
ATOM 1245 C CA . PRO A 1 162 ? -4.211 -14.707 11.329 1.00 97.44 162 PRO A CA 1
ATOM 1246 C C . PRO A 1 162 ? -3.796 -14.930 9.872 1.00 97.44 162 PRO A C 1
ATOM 1248 O O . PRO A 1 162 ? -4.469 -14.438 8.968 1.00 97.44 162 PRO A O 1
ATOM 1251 N N . PHE A 1 163 ? -2.741 -15.714 9.654 1.00 96.50 163 PHE A N 1
ATOM 1252 C CA . PHE A 1 163 ? -2.306 -16.075 8.306 1.00 96.50 163 PHE A CA 1
ATOM 1253 C C . PHE A 1 163 ? -3.371 -16.879 7.552 1.00 96.50 163 PHE A C 1
ATOM 1255 O O . PHE A 1 163 ? -4.102 -17.689 8.140 1.00 96.50 163 PHE A O 1
ATOM 1262 N N . ILE A 1 164 ? -3.413 -16.695 6.239 1.00 95.75 164 ILE A N 1
ATOM 1263 C CA . ILE A 1 164 ? -4.225 -17.441 5.291 1.00 95.75 164 ILE A CA 1
ATOM 1264 C C . ILE A 1 164 ? -3.773 -18.901 5.331 1.00 95.75 164 ILE A C 1
ATOM 1266 O O . ILE A 1 164 ? -2.658 -19.251 4.962 1.00 95.75 164 ILE A O 1
ATOM 1270 N N . GLN A 1 165 ? -4.660 -19.773 5.809 1.00 96.06 165 GLN A N 1
ATOM 1271 C CA . GLN A 1 165 ? -4.341 -21.192 5.998 1.00 96.06 165 GLN A CA 1
ATOM 1272 C C . GLN A 1 165 ? -4.387 -21.993 4.693 1.00 96.06 165 GLN A C 1
ATOM 1274 O O . GLN A 1 165 ? -3.694 -22.997 4.565 1.00 96.06 165 GLN A O 1
ATOM 1279 N N . ASN A 1 166 ? -5.216 -21.571 3.735 1.00 94.75 166 ASN A N 1
ATOM 1280 C CA . ASN A 1 166 ? -5.371 -22.244 2.452 1.00 94.75 166 ASN A CA 1
ATOM 1281 C C . ASN A 1 166 ? -5.006 -21.294 1.307 1.00 94.75 166 ASN A C 1
ATOM 1283 O O . ASN A 1 166 ? -5.819 -20.460 0.905 1.00 94.75 166 ASN A O 1
ATOM 1287 N N . LEU A 1 167 ? -3.789 -21.437 0.783 1.00 93.62 167 LEU A N 1
ATOM 1288 C CA . LEU A 1 167 ? -3.277 -20.609 -0.310 1.00 93.62 167 LEU A CA 1
ATOM 1289 C C . LEU A 1 167 ? -3.971 -20.894 -1.649 1.00 93.62 167 LEU A C 1
ATOM 1291 O O . LEU A 1 167 ? -4.029 -19.997 -2.480 1.00 93.62 167 LEU A O 1
ATOM 1295 N N . ASP A 1 168 ? -4.588 -22.069 -1.825 1.00 93.94 168 ASP A N 1
ATOM 1296 C CA . ASP A 1 168 ? -5.348 -22.409 -3.042 1.00 93.94 168 ASP A CA 1
ATOM 1297 C C . ASP A 1 168 ? -6.619 -21.552 -3.193 1.00 93.94 168 ASP A C 1
ATOM 1299 O O . ASP A 1 168 ? -7.283 -21.575 -4.227 1.00 93.94 168 ASP A O 1
ATOM 1303 N N . THR A 1 169 ? -6.981 -20.794 -2.151 1.00 93.00 169 THR A N 1
ATOM 1304 C CA . THR A 1 169 ? -8.067 -19.806 -2.211 1.00 93.00 169 THR A CA 1
ATOM 1305 C C . THR A 1 169 ? -7.651 -18.495 -2.873 1.00 93.00 169 THR A C 1
ATOM 1307 O O . THR A 1 169 ? -8.518 -17.682 -3.197 1.00 93.00 169 THR A O 1
ATOM 1310 N N . LEU A 1 170 ? -6.348 -18.267 -3.061 1.00 95.81 170 LEU A N 1
ATOM 1311 C CA . LEU A 1 170 ? -5.838 -17.073 -3.716 1.00 95.81 170 LEU A CA 1
ATOM 1312 C C . LEU A 1 170 ? -5.869 -17.247 -5.241 1.00 95.81 170 LEU A C 1
ATOM 1314 O O . LEU A 1 170 ? -5.522 -18.315 -5.749 1.00 95.81 170 LEU A O 1
ATOM 1318 N N . PRO A 1 171 ? -6.270 -16.206 -5.991 1.00 96.19 171 PRO A N 1
ATOM 1319 C CA . PRO A 1 171 ? -6.167 -16.230 -7.441 1.00 96.19 171 PRO A CA 1
ATOM 1320 C C . PRO A 1 171 ? -4.699 -16.272 -7.877 1.00 96.19 171 PRO A C 1
ATOM 1322 O O . PRO A 1 171 ? -3.793 -15.893 -7.131 1.00 96.19 171 PRO A O 1
ATOM 1325 N N . PHE A 1 172 ? -4.467 -16.706 -9.116 1.00 96.62 172 PHE A N 1
ATOM 1326 C CA . PHE A 1 172 ? -3.142 -16.609 -9.716 1.00 96.62 172 PHE A CA 1
ATOM 1327 C C . PHE A 1 172 ? -2.683 -15.143 -9.795 1.00 96.62 172 PHE A C 1
ATOM 1329 O O . PHE A 1 172 ? -3.509 -14.256 -10.022 1.00 96.62 172 PHE A O 1
ATOM 1336 N N . PRO A 1 173 ? -1.374 -14.886 -9.634 1.00 95.06 173 PRO A N 1
ATOM 1337 C CA . PRO A 1 173 ? -0.814 -13.540 -9.649 1.00 95.06 173 PRO A CA 1
ATOM 1338 C C . PRO A 1 173 ? -1.137 -12.803 -10.955 1.00 95.06 173 PRO A C 1
ATOM 1340 O O . PRO A 1 173 ? -1.034 -13.369 -12.044 1.00 95.06 173 PRO A O 1
ATOM 1343 N N . ALA A 1 174 ? -1.476 -11.516 -10.845 1.00 95.12 174 ALA A N 1
ATOM 1344 C CA . ALA A 1 174 ? -1.825 -10.651 -11.972 1.00 95.12 174 ALA A CA 1
ATOM 1345 C C . ALA A 1 174 ? -0.584 -10.238 -12.787 1.00 95.12 174 ALA A C 1
ATOM 1347 O O . ALA A 1 174 ? -0.131 -9.092 -12.736 1.00 95.12 174 ALA A O 1
ATOM 1348 N N . PHE A 1 175 ? -0.001 -11.182 -13.525 1.00 93.31 175 PHE A N 1
ATOM 1349 C CA . PHE A 1 175 ? 1.184 -10.934 -14.348 1.00 93.31 175 PHE A CA 1
ATOM 1350 C C . PHE A 1 175 ? 0.936 -9.950 -15.496 1.00 93.31 175 PHE A C 1
ATOM 1352 O O . PHE A 1 175 ? 1.858 -9.237 -15.879 1.00 93.31 175 PHE A O 1
ATOM 1359 N N . ASP A 1 176 ? -0.305 -9.837 -15.972 1.00 91.56 176 ASP A N 1
ATOM 1360 C CA . ASP A 1 176 ? -0.690 -8.909 -17.044 1.00 91.56 176 ASP A CA 1
ATOM 1361 C C . ASP A 1 176 ? -0.538 -7.425 -16.647 1.00 91.56 176 ASP A C 1
ATOM 1363 O O . ASP A 1 176 ? -0.532 -6.543 -17.505 1.00 91.56 176 ASP A O 1
ATOM 1367 N N . HIS A 1 177 ? -0.364 -7.135 -15.350 1.00 88.38 177 HIS A N 1
ATOM 1368 C CA . HIS A 1 177 ? -0.119 -5.785 -14.826 1.00 88.38 177 HIS A CA 1
ATOM 1369 C C . HIS A 1 177 ? 1.370 -5.434 -14.736 1.00 88.38 177 HIS A C 1
ATOM 1371 O O . HIS A 1 177 ? 1.719 -4.338 -14.291 1.00 88.38 177 HIS A O 1
ATOM 1377 N N . LEU A 1 178 ? 2.257 -6.354 -15.122 1.00 89.56 178 LEU A N 1
ATOM 1378 C CA . LEU A 1 178 ? 3.698 -6.215 -14.976 1.00 89.56 178 LEU A CA 1
ATOM 1379 C C . LEU A 1 178 ? 4.387 -6.264 -16.349 1.00 89.56 178 LEU A C 1
ATOM 1381 O O . LEU A 1 178 ? 4.019 -7.079 -17.193 1.00 89.56 178 LEU A O 1
ATOM 1385 N N . PRO A 1 179 ? 5.420 -5.437 -16.587 1.00 86.69 179 PRO A N 1
ATOM 1386 C CA . PRO A 1 179 ? 6.225 -5.511 -17.804 1.00 86.69 179 PRO A CA 1
ATOM 1387 C C . PRO A 1 179 ? 7.201 -6.697 -17.712 1.00 86.69 179 PRO A C 1
ATOM 1389 O O . PRO A 1 179 ? 8.381 -6.514 -17.409 1.00 86.69 179 PRO A O 1
ATOM 1392 N N . LEU A 1 180 ? 6.692 -7.924 -17.885 1.00 88.25 180 LEU A N 1
ATOM 1393 C CA . LEU A 1 180 ? 7.421 -9.180 -17.640 1.00 88.25 180 LEU A CA 1
ATOM 1394 C C . LEU A 1 180 ? 8.768 -9.269 -18.373 1.00 88.25 180 LEU A C 1
ATOM 1396 O O . LEU A 1 180 ? 9.690 -9.907 -17.880 1.00 88.25 180 LEU A O 1
ATOM 1400 N N . GLU A 1 181 ? 8.913 -8.595 -19.513 1.00 87.75 181 GLU A N 1
ATOM 1401 C CA . GLU A 1 181 ? 10.152 -8.521 -20.291 1.00 87.75 181 GLU A CA 1
ATOM 1402 C C . GLU A 1 181 ? 11.302 -7.766 -19.598 1.00 87.75 181 GLU A C 1
ATOM 1404 O O . GLU A 1 181 ? 12.418 -7.730 -20.119 1.00 87.75 181 GLU A O 1
ATOM 1409 N N . ARG A 1 182 ? 11.034 -7.119 -18.457 1.00 84.25 182 ARG A N 1
ATOM 1410 C CA . ARG A 1 182 ? 11.991 -6.284 -17.715 1.00 84.25 182 ARG A CA 1
ATOM 1411 C C . ARG A 1 182 ? 12.567 -6.941 -16.460 1.00 84.25 182 ARG A C 1
ATOM 1413 O O . ARG A 1 182 ? 13.359 -6.287 -15.775 1.00 84.25 182 ARG A O 1
ATOM 1420 N N . TYR A 1 183 ? 12.157 -8.170 -16.155 1.00 83.19 183 TYR A N 1
ATOM 1421 C CA . TYR A 1 183 ? 12.604 -8.942 -14.992 1.00 83.19 183 TYR A CA 1
ATOM 1422 C C . TYR A 1 183 ? 13.640 -9.994 -15.389 1.00 83.19 183 TYR A C 1
ATOM 1424 O O . TYR A 1 183 ? 13.504 -10.582 -16.484 1.00 83.19 183 TYR A O 1
#